Protein AF-L9ZEN8-F1 (afdb_monomer)

Secondary structure (DSSP, 8-state):
----PPPPPHHHHHHHHHHHHHHHHHHHHTTT--TT-TT-HHHHHHHHHHHHHHHHHHHHH-GGGHHHHHHHHHHHHHHHHHHTT-GGGGEEEETTEEEE---HHHHHHHHHHHHHHHHTS----TTHHHHHHHHHHIIIIIIS-SSPPPTT--S-HHHHHHHHHHHHHHHHHHHHHHHHHTS-HHHHHHHHGGGSSSSSSEEEEEEEEETTEEEEEETTTTTTSPPEEE-TTTBSS-PPTT-EEEE-EE--B-TTSPBPSSBEE--GGG--BEEGGGS--

Organism: Natrinema altunense (strain JCM 12890 / CGMCC 1.3731 / AJ2) (NCBI:txid1227494)

Solvent-accessible surface area (backbone atoms only — not comparable to full-atom values): 15533 Å² total; per-residue (Å²): 133,83,80,76,73,76,81,78,52,70,66,56,53,33,51,56,43,50,53,54,38,50,57,55,45,45,72,53,33,69,87,67,53,50,91,88,47,98,76,34,58,52,55,52,34,52,52,25,50,52,47,32,51,53,28,50,60,48,22,55,71,36,62,75,34,52,63,55,26,52,54,25,52,22,45,35,44,48,36,53,24,53,72,72,71,50,50,72,37,38,31,26,76,58,95,90,39,84,42,73,60,50,51,51,52,51,33,46,45,53,51,45,37,54,48,24,52,59,68,68,40,86,74,78,56,54,51,46,65,38,56,59,43,45,62,56,48,43,50,48,63,65,76,53,38,93,63,83,77,61,97,83,63,58,49,48,70,66,57,53,51,42,52,40,32,34,47,53,21,48,38,39,51,52,54,52,51,48,55,60,75,67,48,54,69,68,61,43,53,61,35,51,55,71,56,48,80,90,57,85,58,40,43,25,29,27,68,47,73,60,94,70,38,32,34,29,43,25,55,66,42,24,62,57,41,60,38,35,50,41,39,78,90,41,39,77,65,87,84,52,68,61,40,42,31,32,33,28,63,41,87,48,63,49,99,82,74,46,69,51,84,40,26,39,66,44,54,67,95,76,33,36,36,40,51,43,77,79,52,92,125

Nearest PDB structures (foldseek):
  1l1o-assembly1_E  TM=6.027E-01  e=5.217E-01  Homo sapiens
  6bw5-assembly1_B  TM=1.765E-01  e=6.445E+00  Homo sapiens

Mean predicted aligned error: 5.82 Å

pLDDT: mean 90.5, std 9.51, range [39.28, 98.5]

Structure (mmCIF, N/CA/C/O backbone):
data_AF-L9ZEN8-F1
#
_entry.id   AF-L9ZEN8-F1
#
loop_
_atom_site.group_PDB
_atom_site.id
_atom_site.type_symbol
_atom_site.label_atom_id
_atom_site.label_alt_id
_atom_site.label_comp_id
_atom_site.label_asym_id
_atom_site.label_entity_id
_atom_site.label_seq_id
_atom_site.pdbx_PDB_ins_code
_atom_site.Cartn_x
_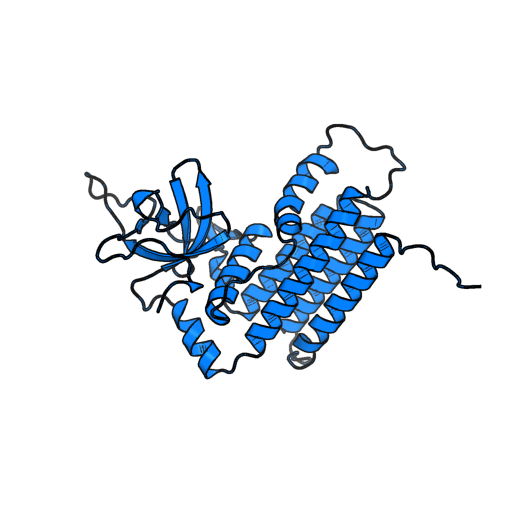atom_site.Cartn_y
_atom_site.Cartn_z
_atom_site.occupancy
_atom_site.B_iso_or_equiv
_atom_site.auth_seq_id
_atom_site.auth_comp_id
_atom_site.auth_asym_id
_atom_site.auth_atom_id
_atom_site.pdbx_PDB_model_num
ATOM 1 N N . MET A 1 1 ? -39.461 -16.817 25.059 1.00 39.28 1 MET A N 1
ATOM 2 C CA . MET A 1 1 ? -39.273 -15.381 24.782 1.00 39.28 1 MET A CA 1
ATOM 3 C C . MET A 1 1 ? -37.850 -15.228 24.292 1.00 39.28 1 MET A C 1
ATOM 5 O O . MET A 1 1 ? -36.941 -15.386 25.091 1.00 39.28 1 MET A O 1
ATOM 9 N N . SER A 1 2 ? -37.666 -15.080 22.980 1.00 44.59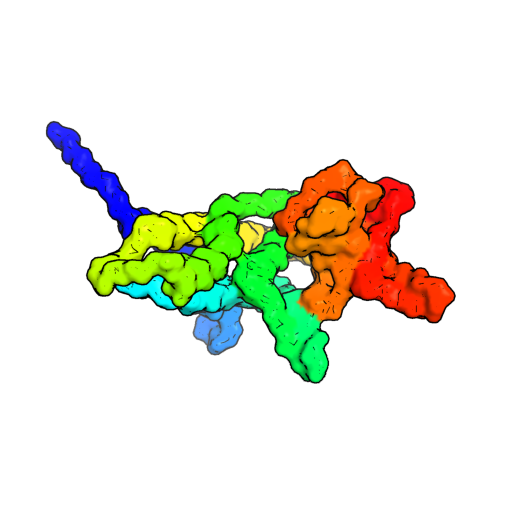 2 SER A N 1
ATOM 10 C CA . SER A 1 2 ? -36.347 -14.798 22.411 1.00 44.59 2 SER A CA 1
ATOM 11 C C . SER A 1 2 ? -36.057 -13.334 22.709 1.00 44.59 2 SER A C 1
ATOM 13 O O . SER A 1 2 ? -36.800 -12.473 22.240 1.00 44.59 2 SER A O 1
ATOM 15 N N . GLN A 1 3 ? -35.067 -13.052 23.552 1.00 43.62 3 GLN A N 1
ATOM 16 C CA . GLN A 1 3 ? -34.524 -11.704 23.653 1.00 43.62 3 GLN A CA 1
ATOM 17 C C . GLN A 1 3 ? -33.845 -11.423 22.314 1.00 43.62 3 GLN A C 1
ATOM 19 O O . GLN A 1 3 ? -32.820 -12.017 22.001 1.00 43.62 3 GLN A O 1
ATOM 24 N N . SER A 1 4 ? -34.480 -10.601 21.480 1.00 48.56 4 SER A N 1
ATOM 25 C CA . SER A 1 4 ? -33.774 -9.934 20.393 1.00 48.56 4 SER A CA 1
ATOM 26 C C . SER A 1 4 ? -32.841 -8.945 21.075 1.00 48.56 4 SER A C 1
ATOM 28 O O . SER A 1 4 ? -33.327 -7.982 21.670 1.00 48.56 4 SER A O 1
ATOM 30 N N . SER A 1 5 ? -31.534 -9.203 21.058 1.00 59.72 5 SER A N 1
ATOM 31 C CA . SER A 1 5 ? -30.561 -8.145 21.312 1.00 59.72 5 SER A CA 1
ATOM 32 C C . SER A 1 5 ? -30.842 -7.007 20.327 1.00 59.72 5 SER A C 1
ATOM 34 O O . SER A 1 5 ? -31.285 -7.245 19.196 1.00 59.72 5 SER A O 1
ATOM 36 N N . ALA A 1 6 ? -30.689 -5.764 20.783 1.00 64.12 6 ALA A N 1
ATOM 37 C CA . ALA A 1 6 ? -30.671 -4.636 19.863 1.00 64.12 6 ALA A CA 1
ATOM 38 C C . ALA A 1 6 ? -29.521 -4.851 18.858 1.00 64.12 6 ALA A C 1
ATOM 40 O O . ALA A 1 6 ? -28.525 -5.478 19.229 1.00 64.12 6 ALA A O 1
ATOM 41 N N . PRO A 1 7 ? -29.659 -4.404 17.598 1.00 66.56 7 PRO A N 1
ATOM 42 C CA . PRO A 1 7 ? -28.532 -4.417 16.673 1.00 66.56 7 PRO A CA 1
ATOM 43 C C . PRO A 1 7 ? -27.361 -3.627 17.283 1.00 66.56 7 PRO A C 1
ATOM 45 O O . PRO A 1 7 ? -27.627 -2.616 17.944 1.00 66.56 7 PRO A O 1
ATOM 48 N N . PRO A 1 8 ? -26.111 -4.085 17.091 1.00 75.31 8 PRO A N 1
ATOM 49 C CA . PRO A 1 8 ? -24.941 -3.393 17.614 1.00 75.31 8 PRO A CA 1
ATOM 50 C C . PRO A 1 8 ? -24.869 -1.974 17.043 1.00 75.31 8 PRO A C 1
ATOM 52 O O . PRO A 1 8 ? -25.285 -1.713 15.909 1.00 75.31 8 PRO A O 1
ATOM 55 N N . THR A 1 9 ? -24.386 -1.045 17.856 1.00 84.75 9 THR A N 1
ATOM 56 C CA . THR A 1 9 ? -24.076 0.322 17.431 1.00 84.75 9 THR A CA 1
ATOM 57 C C . THR A 1 9 ? -22.879 0.323 16.479 1.00 84.75 9 THR A C 1
ATOM 59 O O . THR A 1 9 ? -22.075 -0.605 16.477 1.00 84.75 9 THR A O 1
ATOM 62 N N . ASN A 1 10 ? -22.730 1.377 15.670 1.00 85.31 10 ASN A N 1
ATOM 63 C CA . ASN A 1 10 ? -21.574 1.490 14.774 1.00 85.31 10 ASN A CA 1
ATOM 64 C C . ASN A 1 10 ? -20.246 1.465 15.548 1.00 85.31 10 ASN A C 1
ATOM 66 O O . ASN A 1 10 ? -19.292 0.873 15.068 1.00 85.31 10 ASN A O 1
ATOM 70 N N . GLU A 1 11 ? -20.195 2.074 16.736 1.00 90.19 11 GLU A N 1
ATOM 71 C CA . GLU A 1 11 ? -19.011 2.046 17.604 1.00 90.19 11 GLU A CA 1
ATOM 72 C C . GLU A 1 11 ? -18.695 0.618 18.066 1.00 90.19 11 GLU A C 1
ATOM 74 O O . GLU A 1 11 ? -17.565 0.176 17.903 1.00 90.19 11 GLU A O 1
ATOM 79 N N . GLU A 1 12 ? -19.692 -0.144 18.534 1.00 92.56 12 GLU A N 1
ATOM 80 C CA . GLU A 1 12 ? -19.508 -1.559 18.901 1.00 92.56 12 GLU A CA 1
ATOM 81 C C . GLU A 1 12 ? -19.018 -2.399 17.712 1.00 92.56 12 GLU A C 1
ATOM 83 O O . GLU A 1 12 ? -18.111 -3.209 17.868 1.00 92.56 12 GLU A O 1
ATOM 88 N N . MET A 1 13 ? -19.554 -2.171 16.508 1.00 94.44 13 MET A N 1
ATOM 89 C CA . MET A 1 13 ? -19.090 -2.864 15.299 1.00 94.44 13 MET A CA 1
ATOM 90 C C . MET A 1 13 ? -17.643 -2.510 14.929 1.00 94.44 13 MET A C 1
ATOM 92 O O . MET A 1 13 ? -16.923 -3.358 14.404 1.00 94.44 13 MET A O 1
ATOM 96 N N . ILE A 1 14 ? -17.219 -1.262 15.157 1.00 96.25 14 ILE A N 1
ATOM 97 C CA . ILE A 1 14 ? -15.834 -0.836 14.920 1.00 96.25 14 ILE A CA 1
ATOM 98 C C . ILE A 1 14 ? -14.908 -1.494 15.943 1.00 96.25 14 ILE A C 1
ATOM 100 O O . ILE A 1 14 ? -13.881 -2.028 15.543 1.00 96.25 14 ILE A O 1
ATOM 104 N N . GLU A 1 15 ? -15.276 -1.506 17.225 1.00 97.00 15 GLU A N 1
ATOM 105 C CA . GLU A 1 15 ? -14.487 -2.151 18.284 1.00 97.00 15 GLU A CA 1
ATOM 106 C C . GLU A 1 15 ? -14.331 -3.661 18.039 1.00 97.00 15 GLU A C 1
ATOM 108 O O . GLU A 1 15 ? -13.215 -4.169 18.081 1.00 97.00 15 GLU A O 1
ATOM 113 N N . GLU A 1 16 ? -15.402 -4.371 17.662 1.00 97.25 16 GLU A N 1
ATOM 114 C CA . GLU A 1 16 ? -15.317 -5.794 17.286 1.00 97.25 16 GLU A CA 1
ATOM 115 C C . GLU A 1 16 ? -14.354 -6.025 16.106 1.00 97.25 16 GLU A C 1
ATOM 117 O O . GLU A 1 16 ? -13.608 -7.008 16.069 1.00 97.25 16 GLU A O 1
ATOM 122 N N . GLN A 1 17 ? -14.353 -5.119 15.124 1.00 97.94 17 GLN A N 1
ATOM 123 C CA . GLN A 1 17 ? -13.452 -5.209 13.978 1.00 97.94 17 GLN A CA 1
ATOM 124 C C . GLN A 1 17 ? -11.998 -4.873 14.356 1.00 97.94 17 GLN A C 1
ATOM 126 O O . GLN A 1 17 ? -11.081 -5.491 13.814 1.00 97.94 17 GLN A O 1
ATOM 131 N N . ILE A 1 18 ? -11.781 -3.930 15.277 1.00 98.38 18 ILE A N 1
ATOM 132 C CA . ILE A 1 18 ? -10.466 -3.609 15.848 1.00 98.38 18 ILE A CA 1
ATOM 133 C C . ILE A 1 18 ? -9.894 -4.839 16.552 1.00 98.38 18 ILE A C 1
ATOM 135 O O . ILE A 1 18 ? -8.788 -5.260 16.218 1.00 98.38 18 ILE A O 1
ATOM 139 N N . GLU A 1 19 ? -10.655 -5.447 17.468 1.00 98.25 19 GLU A N 1
ATOM 140 C CA . GLU A 1 19 ? -10.236 -6.641 18.215 1.00 98.25 19 GLU A CA 1
ATOM 141 C C . GLU A 1 19 ? -9.820 -7.766 17.262 1.00 98.25 19 GLU A C 1
ATOM 143 O O . GLU A 1 19 ? -8.728 -8.318 17.375 1.00 98.25 19 GLU A O 1
ATOM 148 N N . LYS A 1 20 ? -10.633 -8.024 16.232 1.00 98.06 20 LYS A N 1
ATOM 149 C CA . LYS A 1 20 ? -10.321 -9.014 15.196 1.00 98.06 20 LYS A CA 1
ATOM 150 C C . LYS A 1 20 ? -9.016 -8.712 14.451 1.00 98.06 20 LYS A C 1
ATOM 152 O O . LYS A 1 20 ? -8.289 -9.639 14.098 1.00 98.06 20 LYS A O 1
ATOM 157 N N . CYS A 1 21 ? -8.730 -7.445 14.156 1.00 98.44 21 CYS A N 1
ATOM 158 C CA . CYS A 1 21 ? -7.470 -7.058 13.526 1.00 98.44 21 CYS A CA 1
ATOM 159 C C . CYS A 1 21 ? -6.279 -7.285 14.462 1.00 98.44 21 CYS A C 1
ATOM 161 O O . CYS A 1 21 ? -5.265 -7.800 13.999 1.00 98.44 21 CYS A O 1
ATOM 163 N N . PHE A 1 22 ? -6.401 -6.962 15.752 1.00 98.50 22 PHE A N 1
ATOM 164 C CA . PHE A 1 22 ? -5.339 -7.208 16.731 1.00 98.50 22 PHE A CA 1
ATOM 165 C C . PHE A 1 22 ? -5.084 -8.693 16.974 1.00 98.50 22 PHE A C 1
ATOM 167 O O . PHE A 1 22 ? -3.924 -9.080 17.058 1.00 98.50 22 PHE A O 1
ATOM 174 N N . ASP A 1 23 ? -6.120 -9.533 16.993 1.00 98.25 23 ASP A N 1
ATOM 175 C CA . ASP A 1 23 ? -5.948 -10.989 17.075 1.00 98.25 23 ASP A CA 1
ATOM 176 C C . ASP A 1 23 ? -5.092 -11.511 15.903 1.00 98.25 23 ASP A C 1
ATOM 178 O O . ASP A 1 23 ? -4.137 -12.259 16.096 1.00 98.25 23 ASP A O 1
ATOM 182 N N . LEU A 1 24 ? -5.389 -11.064 14.675 1.00 98.00 24 LEU A N 1
ATOM 183 C CA . LEU A 1 24 ? -4.611 -11.436 13.484 1.00 98.00 24 LEU A CA 1
ATOM 184 C C . LEU A 1 24 ? -3.192 -10.864 13.505 1.00 98.00 24 LEU A C 1
ATOM 186 O O . LEU A 1 24 ? -2.263 -11.495 13.004 1.00 98.00 24 LEU A O 1
ATOM 190 N N . LEU A 1 25 ? -3.035 -9.648 14.025 1.00 97.44 25 LEU A N 1
ATOM 191 C CA . LEU A 1 25 ? -1.746 -8.982 14.126 1.00 97.44 25 LEU A CA 1
ATOM 192 C C . LEU A 1 25 ? -0.840 -9.700 15.135 1.00 97.44 25 LEU A C 1
ATOM 194 O O . LEU A 1 25 ? 0.330 -9.935 14.839 1.00 97.44 25 LEU A O 1
ATOM 198 N N . ALA A 1 26 ? -1.390 -10.106 16.281 1.00 96.81 26 ALA A N 1
ATOM 199 C CA . ALA A 1 26 ? -0.681 -10.854 17.313 1.00 96.81 26 ALA A CA 1
ATOM 200 C C . ALA A 1 26 ? -0.160 -12.199 16.780 1.00 96.81 26 ALA A C 1
ATOM 202 O O . ALA A 1 26 ? 1.014 -12.514 16.971 1.00 96.81 26 ALA A O 1
ATOM 203 N N . ASP A 1 27 ? -0.978 -12.931 16.013 1.00 96.88 27 ASP A N 1
ATOM 204 C CA . ASP A 1 27 ? -0.572 -14.184 15.353 1.00 96.88 27 ASP A CA 1
ATOM 205 C C . ASP A 1 27 ? 0.660 -14.005 14.436 1.00 96.88 27 ASP A C 1
ATOM 207 O O . ASP A 1 27 ? 1.454 -14.934 14.250 1.00 96.88 27 ASP A O 1
ATOM 211 N N . ILE A 1 28 ? 0.840 -12.810 13.861 1.00 96.00 28 ILE A N 1
ATOM 212 C CA . ILE A 1 28 ? 1.976 -12.474 12.995 1.00 96.00 28 ILE A CA 1
ATOM 213 C C . ILE A 1 28 ? 3.186 -12.009 13.812 1.00 96.00 28 ILE A C 1
ATOM 215 O O . ILE A 1 28 ? 4.303 -12.474 13.559 1.00 96.00 28 ILE A O 1
ATOM 219 N N . ILE A 1 29 ? 2.974 -11.090 14.757 1.00 95.12 29 ILE A N 1
ATOM 220 C CA . ILE A 1 29 ? 4.032 -10.345 15.452 1.00 95.12 29 ILE A CA 1
ATOM 221 C C . ILE A 1 29 ? 4.629 -11.132 16.616 1.00 95.12 29 ILE A C 1
ATOM 223 O O . ILE A 1 29 ? 5.854 -11.188 16.737 1.00 95.12 29 ILE A O 1
ATOM 227 N N . GLU A 1 30 ? 3.811 -11.772 17.458 1.00 93.75 30 GLU A N 1
ATOM 228 C CA . GLU A 1 30 ? 4.295 -12.448 18.672 1.00 93.75 30 GLU A CA 1
ATOM 229 C C . GLU A 1 30 ? 5.399 -13.489 18.404 1.00 93.75 30 GLU A C 1
ATOM 231 O O . GLU A 1 30 ? 6.357 -13.545 19.178 1.00 93.75 30 GLU A O 1
ATOM 236 N N . PRO A 1 31 ? 5.348 -14.296 17.323 1.00 94.06 31 PRO A N 1
ATOM 237 C CA . PRO A 1 31 ? 6.410 -15.256 17.028 1.00 94.06 31 PRO A CA 1
ATOM 238 C C . PRO A 1 31 ? 7.710 -14.627 16.504 1.00 94.06 31 PRO A C 1
ATOM 240 O O . PRO A 1 31 ? 8.713 -15.335 16.408 1.00 94.06 31 PRO A O 1
ATOM 243 N N . ARG A 1 32 ? 7.681 -13.351 16.097 1.00 93.06 32 ARG A N 1
ATOM 244 C CA . ARG A 1 32 ? 8.746 -12.689 15.323 1.00 93.06 32 ARG A CA 1
ATOM 245 C C . ARG A 1 32 ? 9.425 -11.532 16.060 1.00 93.06 32 ARG A C 1
ATOM 247 O O . ARG A 1 32 ? 10.515 -11.143 15.657 1.00 93.06 32 ARG A O 1
ATOM 254 N N . ILE A 1 33 ? 8.812 -11.015 17.124 1.00 90.81 33 ILE A N 1
ATOM 255 C CA . ILE A 1 33 ? 9.340 -9.889 17.899 1.00 90.81 33 ILE A CA 1
ATOM 256 C C . ILE A 1 33 ? 10.650 -10.247 18.621 1.00 90.81 33 ILE A C 1
ATOM 258 O O . ILE A 1 33 ? 10.727 -11.236 19.359 1.00 90.81 33 ILE A O 1
ATOM 262 N N . ASP A 1 34 ? 11.675 -9.412 18.460 1.00 89.12 34 ASP A N 1
ATOM 263 C CA . ASP A 1 34 ? 12.876 -9.450 19.291 1.00 89.12 34 ASP A CA 1
ATOM 264 C C . ASP A 1 34 ? 12.737 -8.484 20.476 1.00 89.12 34 ASP A C 1
ATOM 266 O O . ASP A 1 34 ? 13.028 -7.293 20.384 1.00 89.12 34 ASP A O 1
ATOM 270 N N . VAL A 1 35 ? 12.317 -9.016 21.628 1.00 83.31 35 VAL A N 1
ATOM 271 C CA . VAL A 1 35 ? 12.096 -8.236 22.862 1.00 83.31 35 VAL A CA 1
ATOM 272 C C . VAL A 1 35 ? 13.363 -7.601 23.449 1.00 83.31 35 VAL A C 1
ATOM 274 O O . VAL A 1 35 ? 13.265 -6.806 24.384 1.00 83.31 35 VAL A O 1
ATOM 277 N N . GLU A 1 36 ? 14.552 -7.977 22.971 1.00 84.56 36 GLU A N 1
ATOM 278 C CA . GLU A 1 36 ? 15.819 -7.380 23.408 1.00 84.56 36 GLU A CA 1
ATOM 279 C C . GLU A 1 36 ? 16.257 -6.209 22.511 1.00 84.56 36 GLU A C 1
ATOM 281 O O . GLU A 1 36 ? 17.195 -5.486 22.865 1.00 84.56 36 GLU A O 1
ATOM 286 N N . SER A 1 37 ? 15.584 -6.001 21.375 1.00 85.31 37 SER A N 1
ATOM 287 C CA . SER A 1 37 ? 15.892 -4.949 20.411 1.00 85.31 37 SER A CA 1
ATOM 288 C C . SER A 1 37 ? 14.979 -3.737 20.589 1.00 85.31 37 SER A C 1
ATOM 290 O O . SER A 1 37 ? 13.790 -3.782 20.295 1.00 85.31 37 SER A O 1
ATOM 292 N N . ASP A 1 38 ? 15.564 -2.596 20.964 1.00 78.06 38 ASP A N 1
ATOM 293 C CA . ASP A 1 38 ? 14.858 -1.303 21.012 1.00 78.06 38 ASP A CA 1
ATOM 294 C C . ASP A 1 38 ? 14.429 -0.793 19.614 1.00 78.06 38 ASP A C 1
ATOM 296 O O . ASP A 1 38 ? 13.737 0.220 19.506 1.00 78.06 38 ASP A O 1
ATOM 300 N N . ASP A 1 39 ? 14.880 -1.447 18.536 1.00 86.75 39 ASP A N 1
ATOM 301 C CA . ASP A 1 39 ? 14.647 -1.037 17.146 1.00 86.75 39 ASP A CA 1
ATOM 302 C C . ASP A 1 39 ? 13.864 -2.086 16.336 1.00 86.75 39 ASP A C 1
ATOM 304 O O . ASP A 1 39 ? 13.809 -1.986 15.107 1.00 86.75 39 ASP A O 1
ATOM 308 N N . ASP A 1 40 ? 13.260 -3.075 17.011 1.00 92.44 40 ASP A N 1
ATOM 309 C CA . ASP A 1 40 ? 12.493 -4.156 16.385 1.00 92.44 40 ASP A CA 1
ATOM 310 C C . ASP A 1 40 ? 11.370 -3.618 15.484 1.00 92.44 40 ASP A C 1
ATOM 312 O O . ASP A 1 40 ? 10.560 -2.765 15.864 1.00 92.44 40 ASP A O 1
ATOM 316 N N . VAL A 1 41 ? 11.342 -4.101 14.242 1.00 93.44 41 VAL A N 1
ATOM 317 C CA . VAL A 1 41 ? 10.407 -3.605 13.230 1.00 93.44 41 VAL A CA 1
ATOM 318 C C . VAL A 1 41 ? 8.976 -4.073 13.491 1.00 93.44 41 VAL A C 1
ATOM 320 O O . VAL A 1 41 ? 8.043 -3.306 13.253 1.00 93.44 41 VAL A O 1
ATOM 323 N N . TYR A 1 42 ? 8.786 -5.276 14.038 1.00 95.19 42 TYR A N 1
ATOM 324 C CA . TYR A 1 42 ? 7.460 -5.795 14.355 1.00 95.19 42 TYR A CA 1
ATOM 325 C C . TYR A 1 42 ? 6.862 -5.052 15.551 1.00 95.19 42 TYR A C 1
ATOM 327 O O . TYR A 1 42 ? 5.698 -4.664 15.490 1.00 95.19 42 TYR A O 1
ATOM 335 N N . GLN A 1 43 ? 7.660 -4.731 16.575 1.00 93.75 43 GLN A N 1
ATOM 336 C CA . GLN A 1 43 ? 7.217 -3.881 17.682 1.00 93.75 43 GLN A CA 1
ATOM 337 C C . GLN A 1 43 ? 6.745 -2.503 17.193 1.00 93.75 43 GLN A C 1
ATOM 339 O O . GLN A 1 43 ? 5.688 -2.028 17.601 1.00 93.75 43 GLN A O 1
ATOM 344 N N . LYS A 1 44 ? 7.483 -1.859 16.280 1.00 94.94 44 LYS A N 1
ATOM 345 C CA . LYS A 1 44 ? 7.062 -0.565 15.712 1.00 94.94 44 LYS A CA 1
ATOM 346 C C . LYS A 1 44 ? 5.746 -0.666 14.948 1.00 94.94 44 LYS A C 1
ATOM 348 O O . LYS A 1 44 ? 4.919 0.237 15.046 1.00 94.94 44 LYS A O 1
ATOM 353 N N . ILE A 1 45 ? 5.555 -1.736 14.176 1.00 96.38 45 ILE A N 1
ATOM 354 C CA . ILE A 1 45 ? 4.308 -1.959 13.437 1.00 96.38 45 ILE A CA 1
ATOM 355 C C . ILE A 1 45 ? 3.140 -2.143 14.416 1.00 96.38 45 ILE A C 1
ATOM 357 O O . ILE A 1 45 ? 2.104 -1.506 14.221 1.00 96.38 45 ILE A O 1
ATOM 361 N N . ASP A 1 46 ? 3.316 -2.931 15.482 1.00 96.38 46 ASP A N 1
ATOM 362 C CA . ASP A 1 46 ? 2.321 -3.091 16.555 1.00 96.38 46 ASP A CA 1
ATOM 363 C C . ASP A 1 46 ? 1.949 -1.741 17.193 1.00 96.38 46 ASP A C 1
ATOM 365 O O . ASP A 1 46 ? 0.774 -1.372 17.265 1.00 96.38 46 ASP A O 1
ATOM 369 N N . GLU A 1 47 ? 2.953 -0.928 17.539 1.00 96.38 47 GLU A N 1
ATOM 370 C CA . GLU A 1 47 ? 2.750 0.423 18.071 1.00 96.38 47 GLU A CA 1
ATOM 371 C C . GLU A 1 47 ? 1.961 1.319 17.101 1.00 96.38 47 GLU A C 1
ATOM 373 O O . GLU A 1 47 ? 1.067 2.059 17.524 1.00 96.38 47 GLU A O 1
ATOM 378 N N . TYR A 1 48 ? 2.241 1.245 15.795 1.00 97.94 48 TYR A N 1
ATOM 379 C CA . TYR A 1 48 ? 1.508 2.011 14.784 1.00 97.94 48 TYR A CA 1
ATOM 380 C C . TYR A 1 48 ? 0.039 1.589 14.695 1.00 97.94 48 TYR A C 1
ATOM 382 O O . TYR A 1 48 ? -0.826 2.464 14.618 1.00 97.94 48 TYR A O 1
ATOM 390 N N . PHE A 1 49 ? -0.268 0.290 14.765 1.00 98.06 49 PHE A N 1
ATOM 391 C CA . PHE A 1 49 ? -1.653 -0.185 14.852 1.00 98.06 49 PHE A CA 1
ATOM 392 C C . PHE A 1 49 ? -2.343 0.292 16.137 1.00 98.06 49 PHE A C 1
ATOM 394 O O . PHE A 1 49 ? -3.478 0.772 16.068 1.00 98.06 49 PHE A O 1
ATOM 401 N N . GLY A 1 50 ? -1.646 0.282 17.278 1.00 98.06 50 GLY A N 1
ATOM 402 C CA . GLY A 1 50 ? -2.130 0.869 18.534 1.00 98.06 50 GLY A CA 1
ATOM 403 C C . GLY A 1 50 ? -2.453 2.365 18.422 1.00 98.06 50 GLY A C 1
ATOM 404 O O . GLY A 1 50 ? -3.440 2.853 18.976 1.00 98.06 50 GLY A O 1
ATOM 405 N N . TRP A 1 51 ? -1.675 3.127 17.650 1.00 98.38 51 TRP A N 1
ATOM 406 C CA . TRP A 1 51 ? -1.977 4.541 17.398 1.00 98.38 51 TRP A CA 1
ATOM 407 C C . TRP A 1 51 ? -3.194 4.735 16.487 1.00 98.38 51 TRP A C 1
ATOM 409 O O . TRP A 1 51 ? -3.986 5.655 16.716 1.00 98.38 51 TRP A O 1
ATOM 419 N N . VAL A 1 52 ? -3.377 3.875 15.479 1.00 98.06 52 VAL A N 1
ATOM 420 C CA . VAL A 1 52 ? -4.582 3.874 14.630 1.00 98.06 52 VAL A CA 1
ATOM 421 C C . VAL A 1 52 ? -5.825 3.552 15.465 1.00 98.06 52 VAL A C 1
ATOM 423 O O . VAL A 1 52 ? -6.842 4.232 15.321 1.00 98.06 52 VAL A O 1
ATOM 426 N N . GLU A 1 53 ? -5.745 2.576 16.372 1.00 98.25 53 GLU A N 1
ATOM 427 C CA . GLU A 1 53 ? -6.805 2.231 17.332 1.00 98.25 53 GLU A CA 1
ATOM 428 C C . GLU A 1 53 ? -7.183 3.430 18.197 1.00 98.25 53 GLU A C 1
ATOM 430 O O . GLU A 1 53 ? -8.337 3.870 18.188 1.00 98.25 53 GLU A O 1
ATOM 435 N N . GLN A 1 54 ? -6.202 4.009 18.892 1.00 97.12 54 GLN A N 1
ATOM 436 C CA . GLN A 1 54 ? -6.441 5.143 19.776 1.00 97.12 54 GLN A CA 1
ATOM 437 C C . GLN A 1 54 ? -7.053 6.323 19.010 1.00 97.12 54 GLN A C 1
ATOM 439 O O . GLN A 1 54 ? -8.073 6.870 19.424 1.00 97.12 54 GLN A O 1
ATOM 444 N N . SER A 1 55 ? -6.499 6.666 17.844 1.00 95.88 55 SER A N 1
ATOM 445 C CA . SER A 1 55 ? -7.017 7.765 17.026 1.00 95.88 55 SER A CA 1
ATOM 446 C C . SER A 1 55 ? -8.398 7.479 16.427 1.00 95.88 55 SER A C 1
ATOM 448 O O . SER A 1 55 ? -9.143 8.424 16.149 1.00 95.88 55 SER A O 1
ATOM 450 N N . THR A 1 56 ? -8.757 6.208 16.218 1.00 95.69 56 THR A N 1
ATOM 451 C CA . THR A 1 56 ? -10.115 5.807 15.820 1.00 95.69 56 THR A CA 1
ATOM 452 C C . THR A 1 56 ? -11.092 6.093 16.956 1.00 95.69 56 THR A C 1
ATOM 454 O O . THR A 1 56 ? -12.094 6.772 16.733 1.00 95.69 56 THR A O 1
ATOM 457 N N . ARG A 1 57 ? -10.769 5.666 18.184 1.00 94.75 57 ARG A N 1
ATOM 458 C CA . ARG A 1 57 ? -11.598 5.917 19.374 1.00 94.75 57 ARG A CA 1
ATOM 459 C C . ARG A 1 57 ? -11.750 7.405 19.670 1.00 94.75 57 ARG A C 1
ATOM 461 O O . ARG A 1 57 ? -12.853 7.880 19.933 1.00 94.75 57 ARG A O 1
ATOM 468 N N . ASP A 1 58 ? -10.665 8.162 19.544 1.00 92.50 58 ASP A N 1
ATOM 469 C CA . ASP A 1 58 ? -10.689 9.616 19.714 1.00 92.50 58 ASP A CA 1
ATOM 470 C C . ASP A 1 58 ? -11.568 10.298 18.647 1.00 92.50 58 ASP A C 1
ATOM 472 O O . ASP A 1 58 ? -12.193 11.330 18.910 1.00 92.50 58 ASP A O 1
ATOM 476 N N . SER A 1 59 ? -11.691 9.696 17.457 1.00 90.94 59 SER A N 1
ATOM 477 C CA . SER A 1 59 ? -12.563 10.191 16.383 1.00 90.94 59 SER A CA 1
ATOM 478 C C . SER A 1 59 ? -14.058 9.990 16.654 1.00 90.94 59 SER A C 1
ATOM 480 O O . SER A 1 59 ? -14.869 10.675 16.030 1.00 90.94 59 SER A O 1
ATOM 482 N N . PHE A 1 60 ? -14.449 9.118 17.594 1.00 89.38 60 PHE A N 1
ATOM 483 C CA . PHE A 1 60 ? -15.851 8.987 18.023 1.00 89.38 60 PHE A CA 1
ATOM 484 C C . PHE A 1 60 ? -16.336 10.247 18.751 1.00 89.38 60 PHE A C 1
ATOM 486 O O . PHE A 1 60 ? -17.500 10.640 18.646 1.00 89.38 60 PHE A O 1
ATOM 493 N N . GLN A 1 61 ? -15.426 10.903 19.475 1.00 85.56 61 GLN A N 1
ATOM 494 C CA . GLN A 1 61 ? -15.720 12.103 20.254 1.00 85.56 61 GLN A CA 1
ATOM 495 C C . GLN A 1 61 ? -15.387 13.383 19.489 1.00 85.56 61 GLN A C 1
ATOM 497 O O . GLN A 1 61 ? -16.125 14.362 19.594 1.00 85.56 61 GLN A O 1
ATOM 502 N N . ASP A 1 62 ? -14.298 13.378 18.718 1.00 85.94 62 ASP A N 1
ATOM 503 C CA . ASP A 1 62 ? -13.836 14.538 17.966 1.00 85.94 62 ASP A CA 1
ATOM 504 C C . ASP A 1 62 ? -13.368 14.152 16.557 1.00 85.94 62 ASP A C 1
ATOM 506 O O . ASP A 1 62 ? -12.285 13.603 16.345 1.00 85.94 62 ASP A O 1
ATOM 510 N N . ARG A 1 63 ? -14.178 14.533 15.565 1.00 85.06 63 ARG A N 1
ATOM 511 C CA . ARG A 1 63 ? -13.920 14.291 14.140 1.00 85.06 63 ARG A CA 1
ATOM 512 C C . ARG A 1 63 ? -12.599 14.884 13.635 1.00 85.06 63 ARG A C 1
ATOM 514 O O . ARG A 1 63 ? -12.080 14.408 12.626 1.00 85.06 63 ARG A O 1
ATOM 521 N N . PHE A 1 64 ? -12.031 15.901 14.288 1.00 86.50 64 PHE A N 1
ATOM 522 C CA . PHE A 1 64 ? -10.752 16.484 13.867 1.00 86.50 64 PHE A CA 1
ATOM 523 C C . PHE A 1 64 ? -9.566 15.524 14.066 1.00 86.50 64 PHE A C 1
ATOM 525 O O . PHE A 1 64 ? -8.550 15.670 13.383 1.00 86.50 64 PHE A O 1
ATOM 532 N N . ASN A 1 65 ? -9.718 14.479 14.890 1.00 89.00 65 ASN A N 1
ATOM 533 C CA . ASN A 1 65 ? -8.709 13.425 15.048 1.00 89.00 65 ASN A CA 1
ATOM 534 C C . ASN A 1 65 ? -8.489 12.582 13.782 1.00 89.00 65 ASN A C 1
ATOM 536 O O . ASN A 1 65 ? -7.471 11.905 13.666 1.00 89.00 65 ASN A O 1
ATOM 540 N N . THR A 1 66 ? -9.357 12.689 12.773 1.00 88.94 66 THR A N 1
ATOM 541 C CA . THR A 1 66 ? -9.146 12.064 11.454 1.00 88.94 66 THR A CA 1
ATOM 542 C C . THR A 1 66 ? -7.849 12.509 10.765 1.00 88.94 66 THR A C 1
ATOM 544 O O . THR A 1 66 ? -7.275 11.751 9.982 1.00 88.94 66 THR A O 1
ATOM 547 N N . ALA A 1 67 ? -7.335 13.707 11.070 1.00 89.31 67 ALA A N 1
ATOM 548 C CA . ALA A 1 67 ? -6.017 14.148 10.607 1.00 89.31 67 ALA A CA 1
ATOM 549 C C . ALA A 1 67 ? -4.888 13.282 11.180 1.00 89.31 67 ALA A C 1
ATOM 551 O O . ALA A 1 67 ? -3.963 12.894 10.465 1.00 89.31 67 ALA A O 1
ATOM 552 N N . GLN A 1 68 ? -4.982 12.966 12.468 1.00 93.56 68 GLN A N 1
ATOM 553 C CA . GLN A 1 68 ? -4.011 12.152 13.183 1.00 93.56 68 GLN A CA 1
ATOM 554 C C . GLN A 1 68 ? -4.120 10.681 12.765 1.00 93.56 68 GLN A C 1
ATOM 556 O O . GLN A 1 68 ? -3.101 10.065 12.456 1.00 93.56 68 GLN A O 1
ATOM 561 N N . LEU A 1 69 ? -5.349 10.180 12.602 1.00 94.75 69 LEU A N 1
ATOM 562 C CA . LEU A 1 69 ? -5.634 8.853 12.058 1.00 94.75 69 LEU A CA 1
ATOM 563 C C . LEU A 1 69 ? -4.967 8.648 10.695 1.00 94.75 69 LEU A C 1
ATOM 565 O O . LEU A 1 69 ? -4.294 7.645 10.486 1.00 94.75 69 LEU A O 1
ATOM 569 N N . TYR A 1 70 ? -5.103 9.615 9.782 1.00 93.94 70 TYR A N 1
ATOM 570 C CA . TYR A 1 70 ? -4.478 9.549 8.459 1.00 93.94 70 TYR A CA 1
ATOM 571 C C . TYR A 1 70 ? -2.948 9.415 8.539 1.00 93.94 70 TYR A C 1
ATOM 573 O O . TYR A 1 70 ? -2.350 8.621 7.813 1.00 93.94 70 TYR A O 1
ATOM 581 N N . ASN A 1 71 ? -2.305 10.151 9.451 1.00 94.44 71 ASN A N 1
ATOM 582 C CA . ASN A 1 71 ? -0.858 10.052 9.660 1.00 94.44 71 ASN A CA 1
ATOM 583 C C . ASN A 1 71 ? -0.444 8.695 10.247 1.00 94.44 71 ASN A C 1
ATOM 585 O O . ASN A 1 71 ? 0.589 8.156 9.858 1.00 94.44 71 ASN A O 1
ATOM 589 N N . TYR A 1 72 ? -1.241 8.126 11.152 1.00 97.19 72 TYR A N 1
ATOM 590 C CA . TYR A 1 72 ? -0.958 6.814 11.736 1.00 97.19 72 TYR A CA 1
ATOM 591 C C . TYR A 1 72 ? -1.189 5.666 10.754 1.00 97.19 72 TYR A C 1
ATOM 593 O O . TYR A 1 72 ? -0.357 4.766 10.682 1.00 97.19 72 TYR A O 1
ATOM 601 N N . LEU A 1 73 ? -2.223 5.745 9.908 1.00 97.00 73 LEU A N 1
ATOM 602 C CA . LEU A 1 73 ? -2.407 4.814 8.788 1.00 97.00 73 LEU A CA 1
ATOM 603 C C . LEU A 1 73 ? -1.188 4.817 7.864 1.00 97.00 73 LEU A C 1
ATOM 605 O O . LEU A 1 73 ? -0.705 3.764 7.460 1.00 97.00 73 LEU A O 1
ATOM 609 N N . ARG A 1 74 ? -0.644 6.001 7.569 1.00 96.00 74 ARG A N 1
ATOM 610 C CA . ARG A 1 74 ? 0.602 6.116 6.812 1.00 96.00 74 ARG A CA 1
ATOM 611 C C . ARG A 1 74 ? 1.766 5.411 7.510 1.00 96.00 74 ARG A C 1
ATOM 613 O O . ARG A 1 74 ? 2.535 4.732 6.839 1.00 96.00 74 ARG A O 1
ATOM 620 N N . TYR A 1 75 ? 1.923 5.572 8.824 1.00 96.88 75 TYR A N 1
ATOM 621 C CA . TYR A 1 75 ? 3.009 4.911 9.555 1.00 96.88 75 TYR A CA 1
ATOM 622 C C . TYR A 1 75 ? 2.904 3.391 9.509 1.00 96.88 75 TYR A C 1
ATOM 624 O O . TYR A 1 75 ? 3.932 2.752 9.316 1.00 96.88 75 TYR A O 1
ATOM 632 N N . VAL A 1 76 ? 1.695 2.822 9.564 1.00 97.88 76 VAL A N 1
ATOM 633 C CA . VAL A 1 76 ? 1.489 1.380 9.354 1.00 97.88 76 VAL A CA 1
ATOM 634 C C . VAL A 1 76 ? 2.092 0.934 8.019 1.00 97.88 76 VAL A C 1
ATOM 636 O O . VAL A 1 76 ? 2.955 0.061 8.005 1.00 97.88 76 VAL A O 1
ATOM 639 N N . PHE A 1 77 ? 1.723 1.569 6.901 1.00 97.88 77 PHE A N 1
ATOM 640 C CA . PHE A 1 77 ? 2.266 1.189 5.590 1.00 97.88 77 PHE A CA 1
ATOM 641 C C . PHE A 1 77 ? 3.776 1.428 5.468 1.00 97.88 77 PHE A C 1
ATOM 643 O O . PHE A 1 77 ? 4.464 0.648 4.814 1.00 97.88 77 PHE A O 1
ATOM 650 N N . LEU A 1 78 ? 4.314 2.467 6.112 1.00 96.62 78 LEU A N 1
ATOM 651 C CA . LEU A 1 78 ? 5.760 2.693 6.155 1.00 96.62 78 LEU A CA 1
ATOM 652 C C . LEU A 1 78 ? 6.498 1.626 6.964 1.00 96.62 78 LEU A C 1
ATOM 654 O O . LEU A 1 78 ? 7.571 1.212 6.542 1.00 96.62 78 LEU A O 1
ATOM 658 N N . GLY A 1 79 ? 5.927 1.166 8.078 1.00 96.69 79 GLY A N 1
ATOM 659 C CA . GLY A 1 79 ? 6.474 0.057 8.857 1.00 96.69 79 GLY A CA 1
ATOM 660 C C . GLY A 1 79 ? 6.509 -1.236 8.043 1.00 96.69 79 GLY A C 1
ATOM 661 O O . GLY A 1 79 ? 7.537 -1.903 8.003 1.00 96.69 79 GLY A O 1
ATOM 662 N N . LEU A 1 80 ? 5.434 -1.533 7.303 1.00 97.62 80 LEU A N 1
ATOM 663 C CA . LEU A 1 80 ? 5.404 -2.664 6.366 1.00 97.62 80 LEU A CA 1
ATOM 664 C C . LEU A 1 80 ? 6.461 -2.519 5.258 1.00 97.62 80 LEU A C 1
ATOM 666 O O . LEU A 1 80 ? 7.097 -3.498 4.880 1.00 97.62 80 LEU A O 1
ATOM 670 N N . ALA A 1 81 ? 6.675 -1.305 4.747 1.00 97.12 81 ALA A N 1
ATOM 671 C CA . ALA A 1 81 ? 7.699 -1.034 3.740 1.00 97.12 81 ALA A CA 1
ATOM 672 C C . ALA A 1 81 ? 9.134 -1.153 4.277 1.00 97.12 81 ALA A C 1
ATOM 674 O O . ALA A 1 81 ? 10.020 -1.591 3.542 1.00 97.12 81 ALA A O 1
ATOM 675 N N . ASP A 1 82 ? 9.373 -0.754 5.530 1.00 95.56 82 ASP A N 1
ATOM 676 C CA . ASP A 1 82 ? 10.650 -0.951 6.225 1.00 95.56 82 ASP A CA 1
ATOM 677 C C . ASP A 1 82 ? 10.953 -2.441 6.389 1.00 95.56 82 ASP A C 1
ATOM 679 O O . ASP A 1 82 ? 12.034 -2.893 6.021 1.00 95.56 82 ASP A O 1
ATOM 683 N N . GLU A 1 83 ? 9.985 -3.197 6.908 1.00 95.38 83 GLU A N 1
ATOM 684 C CA . GLU A 1 83 ? 10.129 -4.627 7.190 1.00 95.38 83 GLU A CA 1
ATOM 685 C C . GLU A 1 83 ? 10.399 -5.438 5.919 1.00 95.38 83 GLU A C 1
ATOM 687 O O . GLU A 1 83 ? 11.272 -6.300 5.901 1.00 95.38 83 GLU A O 1
ATOM 692 N N . GLN A 1 84 ? 9.722 -5.090 4.827 1.00 94.56 84 GLN A N 1
ATOM 693 C CA . GLN A 1 84 ? 9.868 -5.741 3.524 1.00 94.56 84 GLN A CA 1
ATOM 694 C C . GLN A 1 84 ? 10.987 -5.135 2.651 1.00 94.56 84 GLN A C 1
ATOM 696 O O . GLN A 1 84 ? 11.204 -5.568 1.516 1.00 94.56 84 GLN A O 1
ATOM 701 N N . GLY A 1 85 ? 11.703 -4.118 3.145 1.00 93.75 85 GLY A N 1
ATOM 702 C CA . GLY A 1 85 ? 12.883 -3.561 2.482 1.00 93.75 85 GLY A CA 1
ATOM 703 C C . GLY A 1 85 ? 12.606 -2.818 1.171 1.00 93.75 85 GLY A C 1
ATOM 704 O O . GLY A 1 85 ? 13.401 -2.925 0.237 1.00 93.75 85 GLY A O 1
ATOM 705 N N . TYR A 1 86 ? 11.491 -2.086 1.076 1.00 94.75 86 TYR A N 1
ATOM 706 C CA . TYR A 1 86 ? 11.159 -1.255 -0.095 1.00 94.75 86 TYR A CA 1
ATOM 707 C C . TYR A 1 86 ? 10.845 0.208 0.235 1.00 94.75 86 TYR A C 1
ATOM 709 O O . TYR A 1 86 ? 10.328 0.948 -0.604 1.00 94.75 86 TYR A O 1
ATOM 717 N N . ARG A 1 87 ? 11.143 0.671 1.454 1.00 94.62 87 ARG A N 1
ATOM 718 C CA . ARG A 1 87 ? 10.844 2.053 1.867 1.00 94.62 87 ARG A CA 1
ATOM 719 C C . ARG A 1 87 ? 11.510 3.123 1.001 1.00 94.62 87 ARG A C 1
ATOM 721 O O . ARG A 1 87 ? 10.944 4.201 0.830 1.00 94.62 87 ARG A O 1
ATOM 728 N N . ASP A 1 88 ? 12.687 2.848 0.457 1.00 92.62 88 ASP A N 1
ATOM 729 C CA . ASP A 1 88 ? 13.399 3.738 -0.463 1.00 92.62 88 ASP A CA 1
ATOM 730 C C . ASP A 1 88 ? 12.580 4.045 -1.725 1.00 92.62 88 ASP A C 1
ATOM 732 O O . ASP A 1 88 ? 12.664 5.149 -2.262 1.00 92.62 88 ASP A O 1
ATOM 736 N N . LYS A 1 89 ? 11.709 3.120 -2.147 1.00 93.94 89 LYS A N 1
ATOM 737 C CA . LYS A 1 89 ? 10.844 3.306 -3.315 1.00 93.94 89 LYS A CA 1
ATOM 738 C C . LYS A 1 89 ? 9.830 4.426 -3.133 1.00 93.94 89 LYS A C 1
ATOM 740 O O . LYS A 1 89 ? 9.430 5.009 -4.128 1.00 93.94 89 LYS A O 1
ATOM 745 N N . LEU A 1 90 ? 9.485 4.785 -1.895 1.00 94.12 90 LEU A N 1
ATOM 746 C CA . LEU A 1 90 ? 8.551 5.866 -1.548 1.00 94.12 90 LEU A CA 1
ATOM 747 C C . LEU A 1 90 ? 9.220 7.250 -1.463 1.00 94.12 90 LEU A C 1
ATOM 749 O O . LEU A 1 90 ? 8.613 8.202 -0.969 1.00 94.12 90 LEU A O 1
ATOM 753 N N . GLN A 1 91 ? 10.480 7.380 -1.874 1.00 93.56 91 GLN A N 1
ATOM 754 C CA . GLN A 1 91 ? 11.259 8.605 -1.719 1.00 93.56 91 GLN A CA 1
ATOM 755 C C . GLN A 1 91 ? 11.660 9.183 -3.074 1.00 93.56 91 GLN A C 1
ATOM 757 O O . GLN A 1 91 ? 11.999 8.454 -4.001 1.00 93.56 91 GLN A O 1
ATOM 762 N N . ARG A 1 92 ? 11.679 10.515 -3.175 1.00 90.38 92 ARG A N 1
ATOM 763 C CA . ARG A 1 92 ? 12.234 11.241 -4.323 1.00 90.38 92 ARG A CA 1
ATOM 764 C C . ARG A 1 92 ? 13.087 12.420 -3.887 1.00 90.38 92 ARG A C 1
ATOM 766 O O . ARG A 1 92 ? 12.761 13.112 -2.926 1.00 90.38 92 ARG A O 1
ATOM 773 N N . GLU A 1 93 ? 14.154 12.703 -4.620 1.00 87.06 93 GLU A N 1
ATOM 774 C CA . GLU A 1 93 ? 14.980 13.884 -4.367 1.00 87.06 93 GLU A CA 1
ATOM 775 C C . GLU A 1 93 ? 14.435 15.097 -5.135 1.00 87.06 93 GLU A C 1
ATOM 777 O O . GLU A 1 93 ? 14.305 15.079 -6.359 1.00 87.06 93 GLU A O 1
ATOM 782 N N . VAL A 1 94 ? 14.125 16.184 -4.424 1.00 84.75 94 VAL A N 1
ATOM 783 C CA . VAL A 1 94 ? 13.669 17.444 -5.025 1.00 84.75 94 VAL A CA 1
ATOM 784 C C . VAL A 1 94 ? 14.492 18.593 -4.463 1.00 84.75 94 VAL A C 1
ATOM 786 O O . VAL A 1 94 ? 14.322 19.002 -3.319 1.00 84.75 94 VAL A O 1
ATOM 789 N N . GLY A 1 95 ? 15.377 19.148 -5.293 1.00 82.38 95 GLY A N 1
ATOM 790 C CA . GLY A 1 95 ? 16.197 20.301 -4.911 1.00 82.38 95 GLY A CA 1
ATOM 791 C C . GLY A 1 95 ? 17.247 20.002 -3.835 1.00 82.38 95 GLY A C 1
ATOM 792 O O . GLY A 1 95 ? 17.598 20.909 -3.086 1.00 82.38 95 GLY A O 1
ATOM 793 N N . GLY A 1 96 ? 17.745 18.762 -3.758 1.00 84.12 96 GLY A N 1
ATOM 794 C CA . GLY A 1 96 ? 18.715 18.325 -2.746 1.00 84.12 96 GLY A CA 1
ATOM 795 C C . GLY A 1 96 ? 18.091 17.846 -1.432 1.00 84.12 96 GLY A C 1
ATOM 796 O O . GLY A 1 96 ? 18.819 17.500 -0.506 1.00 84.12 96 GLY A O 1
ATOM 797 N N . GLU A 1 97 ? 16.759 17.835 -1.335 1.00 88.69 97 GLU A N 1
ATOM 798 C CA . GLU A 1 97 ? 16.018 17.325 -0.181 1.00 88.69 97 GLU A CA 1
ATOM 799 C C . GLU A 1 97 ? 15.244 16.061 -0.561 1.00 88.69 97 GLU A C 1
ATOM 801 O O . GLU A 1 97 ? 14.612 16.000 -1.619 1.00 88.69 97 GLU A O 1
ATOM 806 N N . ILE A 1 98 ? 15.266 15.063 0.324 1.00 88.06 98 ILE A N 1
ATOM 807 C CA . ILE A 1 98 ? 14.443 13.862 0.186 1.00 88.06 98 ILE A CA 1
ATOM 808 C C . ILE A 1 98 ? 13.004 14.230 0.548 1.00 88.06 98 ILE A C 1
ATOM 810 O O . ILE A 1 98 ? 12.719 14.668 1.664 1.00 88.06 98 ILE A O 1
ATOM 814 N N . ARG A 1 99 ? 12.094 14.044 -0.405 1.00 90.06 99 ARG A N 1
ATOM 815 C CA . ARG A 1 99 ? 10.650 14.097 -0.201 1.00 90.06 99 ARG A CA 1
ATOM 816 C C . ARG A 1 99 ? 10.104 12.682 -0.142 1.00 90.06 99 ARG A C 1
ATOM 818 O O . ARG A 1 99 ? 10.394 11.874 -1.018 1.00 90.06 99 ARG A O 1
ATOM 825 N N . ASN A 1 100 ? 9.282 12.420 0.865 1.00 90.12 100 ASN A N 1
ATOM 826 C CA . ASN A 1 100 ? 8.548 11.168 0.967 1.00 90.12 100 ASN A CA 1
ATOM 827 C C . ASN A 1 100 ? 7.216 11.320 0.224 1.00 90.12 100 ASN A C 1
ATOM 829 O O . ASN A 1 100 ? 6.415 12.191 0.564 1.00 90.12 100 ASN A O 1
ATOM 833 N N . GLU A 1 101 ? 6.971 10.465 -0.760 1.00 90.62 101 GLU A N 1
ATOM 834 C CA . GLU A 1 101 ? 5.678 10.303 -1.429 1.00 90.62 101 GLU A CA 1
ATOM 835 C C . GLU A 1 101 ? 4.864 9.234 -0.686 1.00 90.62 101 GLU A C 1
ATOM 837 O O . GLU A 1 101 ? 4.369 8.264 -1.248 1.00 90.62 101 GLU A O 1
ATOM 842 N N . ASP A 1 102 ? 4.751 9.404 0.631 1.00 89.94 102 ASP A N 1
ATOM 843 C CA . ASP A 1 102 ? 4.246 8.400 1.569 1.00 89.94 102 ASP A CA 1
ATOM 844 C C . ASP A 1 102 ? 2.771 8.596 1.942 1.00 89.94 102 ASP A C 1
ATOM 846 O O . ASP A 1 102 ? 2.321 8.141 2.990 1.00 89.94 102 ASP A O 1
ATOM 850 N N . ASN A 1 103 ? 1.982 9.291 1.120 1.00 93.00 103 ASN A N 1
ATOM 851 C CA . ASN A 1 103 ? 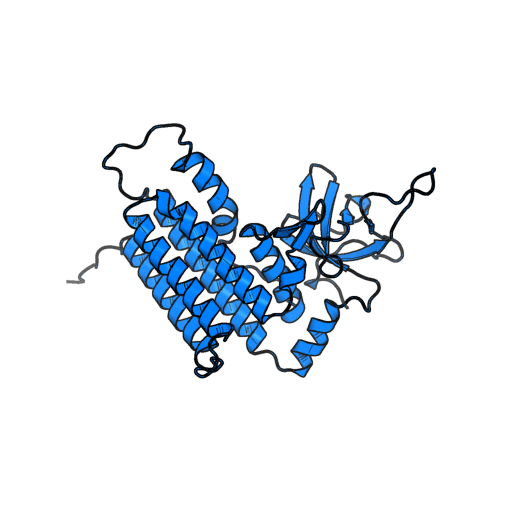0.549 9.415 1.390 1.00 93.00 103 ASN A CA 1
ATOM 852 C C . ASN A 1 103 ? -0.114 8.018 1.451 1.00 93.00 103 ASN A C 1
ATOM 854 O O . ASN A 1 103 ? 0.362 7.084 0.808 1.00 93.00 103 ASN A O 1
ATOM 858 N N . VAL A 1 104 ? -1.203 7.867 2.217 1.00 94.81 104 VAL A N 1
ATOM 859 C CA . VAL A 1 104 ? -1.811 6.549 2.508 1.00 94.81 104 VAL A CA 1
ATOM 860 C C . VAL A 1 104 ? -2.140 5.774 1.232 1.00 94.81 104 VAL A C 1
ATOM 862 O O . VAL A 1 104 ? -1.894 4.573 1.167 1.00 94.81 104 VAL A O 1
ATOM 865 N N . VAL A 1 105 ? -2.643 6.462 0.205 1.00 93.62 105 VAL A N 1
ATOM 866 C CA . VAL A 1 105 ? -3.001 5.849 -1.081 1.00 93.62 105 VAL A CA 1
ATOM 867 C C . VAL A 1 105 ? -1.770 5.303 -1.783 1.00 93.62 105 VAL A C 1
ATOM 869 O O . VAL A 1 105 ? -1.766 4.157 -2.224 1.00 93.62 105 VAL A O 1
ATOM 872 N N . ASN A 1 106 ? -0.712 6.105 -1.860 1.00 94.31 106 ASN A N 1
ATOM 873 C CA . ASN A 1 106 ? 0.512 5.700 -2.528 1.00 94.31 106 ASN A CA 1
ATOM 874 C C . ASN A 1 106 ? 1.234 4.585 -1.766 1.00 94.31 106 ASN A C 1
ATOM 876 O O . ASN A 1 106 ? 1.611 3.574 -2.353 1.00 94.31 106 ASN A O 1
ATOM 880 N N . ALA A 1 107 ? 1.342 4.710 -0.443 1.00 95.69 107 ALA A N 1
ATOM 881 C CA . ALA A 1 107 ? 1.920 3.678 0.412 1.00 95.69 107 ALA A CA 1
ATOM 882 C C . ALA A 1 107 ? 1.161 2.342 0.287 1.00 95.69 107 ALA A C 1
ATOM 884 O O . ALA A 1 107 ? 1.778 1.282 0.175 1.00 95.69 107 ALA A O 1
ATOM 885 N N . TYR A 1 108 ? -0.171 2.394 0.191 1.00 95.94 108 TYR A N 1
ATOM 886 C CA . TYR A 1 108 ? -0.993 1.225 -0.109 1.00 95.94 108 TYR A CA 1
ATOM 887 C C . TYR A 1 108 ? -0.738 0.654 -1.516 1.00 95.94 108 TYR A C 1
ATOM 889 O O . TYR A 1 108 ? -0.617 -0.562 -1.660 1.00 95.94 108 TYR A O 1
ATOM 897 N N . ARG A 1 109 ? -0.620 1.485 -2.562 1.00 95.75 109 ARG A N 1
ATOM 898 C CA . ARG A 1 109 ? -0.311 1.024 -3.934 1.00 95.75 109 ARG A CA 1
ATOM 899 C C . ARG A 1 109 ? 1.034 0.296 -4.005 1.00 95.75 109 ARG A C 1
ATOM 901 O O . ARG A 1 109 ? 1.125 -0.750 -4.653 1.00 95.75 109 ARG A O 1
ATOM 908 N N . TRP A 1 110 ? 2.042 0.792 -3.290 1.00 96.81 110 TRP A N 1
ATOM 909 C CA . TRP A 1 110 ? 3.336 0.127 -3.132 1.00 96.81 110 TRP A CA 1
ATOM 910 C C . TRP A 1 110 ? 3.202 -1.227 -2.428 1.00 96.81 110 TRP A C 1
ATOM 912 O O . TRP A 1 110 ? 3.651 -2.239 -2.969 1.00 96.81 110 TRP A O 1
ATOM 922 N N . PHE A 1 111 ? 2.491 -1.276 -1.296 1.00 97.56 111 PHE A N 1
ATOM 923 C CA . PHE A 1 111 ? 2.193 -2.529 -0.596 1.00 97.56 111 PHE A CA 1
ATOM 924 C C . PHE A 1 111 ? 1.460 -3.537 -1.496 1.00 97.56 111 PHE A C 1
ATOM 926 O O . PHE A 1 111 ? 1.852 -4.702 -1.570 1.00 97.56 111 PHE A O 1
ATOM 933 N N . LYS A 1 112 ? 0.428 -3.098 -2.228 1.00 96.94 112 LYS A N 1
ATOM 934 C CA . LYS A 1 112 ? -0.342 -3.933 -3.163 1.00 96.94 112 LYS A CA 1
ATOM 935 C C . LYS A 1 112 ? 0.546 -4.491 -4.274 1.00 96.94 112 LYS A C 1
ATOM 937 O O . LYS A 1 112 ? 0.449 -5.676 -4.582 1.00 96.94 112 LYS A O 1
ATOM 942 N N . THR A 1 113 ? 1.407 -3.658 -4.858 1.00 97.06 113 THR A N 1
ATOM 943 C CA . THR A 1 113 ? 2.343 -4.055 -5.923 1.00 97.06 113 THR A CA 1
ATOM 944 C C . THR A 1 113 ? 3.304 -5.121 -5.423 1.00 97.06 113 THR A C 1
ATOM 946 O O . THR A 1 113 ? 3.392 -6.192 -6.016 1.00 97.06 113 THR A O 1
ATOM 949 N N . TYR A 1 114 ? 3.952 -4.858 -4.288 1.00 97.56 114 TYR A N 1
ATOM 950 C CA . TYR A 1 114 ? 4.869 -5.793 -3.650 1.00 97.56 114 TYR A CA 1
ATOM 951 C C . TYR A 1 114 ? 4.191 -7.137 -3.349 1.00 97.56 114 TYR A C 1
ATOM 953 O O . TYR A 1 114 ? 4.674 -8.197 -3.744 1.00 97.56 114 TYR A O 1
ATOM 961 N N . SER A 1 115 ? 3.010 -7.081 -2.729 1.00 97.81 115 SER A N 1
ATOM 962 C CA . SER A 1 115 ? 2.232 -8.263 -2.352 1.00 97.81 115 SER A CA 1
ATOM 963 C C . SER A 1 115 ? 1.773 -9.077 -3.561 1.00 97.81 115 SER A C 1
ATOM 965 O O . SER A 1 115 ? 1.813 -10.301 -3.523 1.00 97.81 115 SER A O 1
ATOM 967 N N . THR A 1 116 ? 1.364 -8.407 -4.642 1.00 97.62 116 THR A N 1
ATOM 968 C CA . THR A 1 116 ? 0.933 -9.050 -5.894 1.00 97.62 116 THR A CA 1
ATOM 969 C C . THR A 1 116 ? 2.064 -9.865 -6.510 1.00 97.62 116 THR A C 1
ATOM 971 O O . THR A 1 116 ? 1.837 -10.982 -6.967 1.00 97.62 116 THR A O 1
ATOM 974 N N . VAL A 1 117 ? 3.292 -9.342 -6.472 1.00 96.69 117 VAL A N 1
ATOM 975 C CA . VAL A 1 117 ? 4.463 -10.059 -6.987 1.00 96.69 117 VAL A CA 1
ATOM 976 C C . VAL A 1 117 ? 4.862 -11.210 -6.072 1.00 96.69 117 VAL A C 1
ATOM 978 O O . VAL A 1 117 ? 5.056 -12.327 -6.546 1.00 96.69 117 VAL A O 1
ATOM 981 N N . LEU A 1 118 ? 4.940 -10.978 -4.759 1.00 97.44 118 LEU A N 1
ATOM 982 C CA . LEU A 1 118 ? 5.363 -12.023 -3.825 1.00 97.44 118 LEU A CA 1
ATOM 983 C C . LEU A 1 118 ? 4.355 -13.158 -3.676 1.00 97.44 118 LEU A C 1
ATOM 985 O O . LEU A 1 118 ? 4.755 -14.301 -3.472 1.00 97.44 118 LEU A O 1
ATOM 989 N N . LEU A 1 119 ? 3.059 -12.879 -3.775 1.00 97.25 119 LEU A N 1
ATOM 990 C CA . LEU A 1 119 ? 2.029 -13.911 -3.677 1.00 97.25 119 LEU A CA 1
ATOM 991 C C . LEU A 1 119 ? 1.676 -14.526 -5.036 1.00 97.25 119 LEU A C 1
ATOM 993 O O . LEU A 1 119 ? 1.123 -15.626 -5.044 1.00 97.25 119 LEU A O 1
ATOM 997 N N . ASP A 1 120 ? 2.097 -13.905 -6.143 1.00 95.94 120 ASP A N 1
ATOM 998 C CA . ASP A 1 120 ? 1.801 -14.325 -7.521 1.00 95.94 120 ASP A CA 1
ATOM 999 C C . ASP A 1 120 ? 0.287 -14.441 -7.781 1.00 95.94 120 ASP A C 1
ATOM 1001 O O . ASP A 1 120 ? -0.228 -15.415 -8.328 1.00 95.94 120 ASP A O 1
ATOM 1005 N N . GLU A 1 121 ? -0.462 -13.444 -7.308 1.00 95.31 121 GLU A N 1
ATOM 1006 C CA . GLU A 1 121 ? -1.918 -13.378 -7.441 1.00 95.31 121 GLU A CA 1
ATOM 1007 C C . GLU A 1 121 ? -2.435 -11.940 -7.359 1.00 95.31 121 GLU A C 1
ATOM 1009 O O . GLU A 1 121 ? -1.753 -11.032 -6.885 1.00 95.31 121 GLU A O 1
ATOM 1014 N N . GLU A 1 122 ? -3.669 -11.721 -7.817 1.00 92.75 122 GLU A N 1
ATOM 1015 C CA . GLU A 1 122 ? -4.279 -10.393 -7.801 1.00 92.75 122 GLU A CA 1
ATOM 1016 C C . GLU A 1 122 ? -4.743 -10.065 -6.383 1.00 92.75 122 GLU A C 1
ATOM 1018 O O . GLU A 1 122 ? -5.665 -10.687 -5.852 1.00 92.75 122 GLU A O 1
ATOM 1023 N N . ILE A 1 123 ? -4.096 -9.077 -5.765 1.00 94.56 123 ILE A N 1
ATOM 1024 C CA . ILE A 1 123 ? -4.441 -8.639 -4.414 1.00 94.56 123 ILE A CA 1
ATOM 1025 C C . ILE A 1 123 ? -5.600 -7.648 -4.472 1.00 94.56 123 ILE A C 1
ATOM 1027 O O . ILE A 1 123 ? -5.429 -6.470 -4.795 1.00 94.56 123 ILE A O 1
ATOM 1031 N N . GLU A 1 124 ? -6.787 -8.129 -4.109 1.00 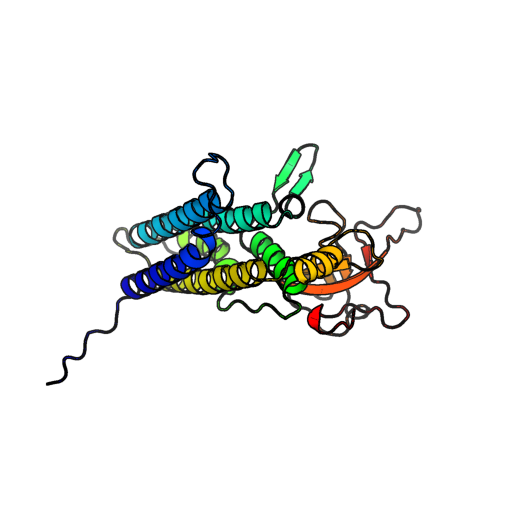89.88 124 GLU A N 1
ATOM 1032 C CA . GLU A 1 124 ? -7.995 -7.319 -3.945 1.00 89.88 124 GLU A CA 1
ATOM 1033 C C . GLU A 1 124 ? -8.357 -7.183 -2.462 1.00 89.88 124 GLU A C 1
ATOM 1035 O O . GLU A 1 124 ? -9.056 -8.014 -1.877 1.00 89.88 124 GLU A O 1
ATOM 1040 N N . ILE A 1 125 ? -7.892 -6.102 -1.833 1.00 92.25 125 ILE A N 1
ATOM 1041 C CA . ILE A 1 125 ? -8.313 -5.758 -0.474 1.00 92.25 125 ILE A CA 1
ATOM 1042 C C . ILE A 1 125 ? -9.679 -5.076 -0.545 1.00 92.25 125 ILE A C 1
ATOM 1044 O O . ILE A 1 125 ? -9.882 -4.102 -1.269 1.00 92.25 125 ILE A O 1
ATOM 1048 N N . SER A 1 126 ? -10.643 -5.599 0.209 1.00 91.19 126 SER A N 1
ATOM 1049 C CA . SER A 1 126 ? -11.980 -5.010 0.267 1.00 91.19 126 SER A CA 1
ATOM 1050 C C . SER A 1 126 ? -11.940 -3.624 0.912 1.00 91.19 126 SER A C 1
ATOM 1052 O O . SER A 1 126 ? -11.197 -3.389 1.860 1.00 91.19 126 SER A O 1
ATOM 1054 N N . TYR A 1 127 ? -12.793 -2.721 0.425 1.00 92.88 127 TYR A N 1
ATOM 1055 C CA . TYR A 1 127 ? -13.008 -1.386 0.999 1.00 92.88 127 TYR A CA 1
ATOM 1056 C C . TYR A 1 127 ? -11.801 -0.431 0.968 1.00 92.88 127 TYR A C 1
ATOM 1058 O O . TYR A 1 127 ? -11.787 0.557 1.700 1.00 92.88 127 TYR A O 1
ATOM 1066 N N . THR A 1 128 ? -10.824 -0.645 0.081 1.00 91.00 128 THR A N 1
ATOM 1067 C CA . THR A 1 128 ? -9.660 0.258 -0.068 1.00 91.00 128 THR A CA 1
ATOM 1068 C C . THR A 1 128 ? -10.055 1.680 -0.438 1.00 91.00 128 THR A C 1
ATOM 1070 O O . THR A 1 128 ? -9.383 2.622 -0.030 1.00 91.00 128 THR A O 1
ATOM 1073 N N . PHE A 1 129 ? -11.205 1.858 -1.094 1.00 90.75 129 PHE A N 1
ATOM 1074 C CA . PHE A 1 129 ? -11.771 3.179 -1.360 1.00 90.75 129 PHE A CA 1
ATOM 1075 C C . PHE A 1 129 ? -11.939 4.020 -0.081 1.00 90.75 129 PHE A C 1
ATOM 1077 O O . PHE A 1 129 ? -11.918 5.245 -0.151 1.00 90.75 129 PHE A O 1
ATOM 1084 N N . ALA A 1 130 ? -12.118 3.404 1.094 1.00 93.12 130 ALA A N 1
ATOM 1085 C CA . ALA A 1 130 ? -12.211 4.136 2.354 1.00 93.12 130 ALA A CA 1
ATOM 1086 C C . ALA A 1 130 ? -10.856 4.742 2.761 1.00 93.12 130 ALA A C 1
ATOM 1088 O O . ALA A 1 130 ? -10.822 5.857 3.273 1.00 93.12 130 ALA A O 1
ATOM 1089 N N . LEU A 1 131 ? -9.746 4.050 2.475 1.00 92.12 131 LEU A N 1
ATOM 1090 C CA . LEU A 1 131 ? -8.390 4.589 2.628 1.00 92.12 131 LEU A CA 1
ATOM 1091 C C . LEU A 1 131 ? -8.124 5.696 1.597 1.00 92.12 131 LEU A C 1
ATOM 1093 O O . LEU A 1 131 ? -7.585 6.745 1.945 1.00 92.12 131 LEU A O 1
ATOM 1097 N N . GLU A 1 132 ? -8.547 5.475 0.349 1.00 89.69 132 GLU A N 1
ATOM 1098 C CA . GLU A 1 132 ? -8.354 6.402 -0.775 1.00 89.69 132 GLU A CA 1
ATOM 1099 C C . GLU A 1 132 ? -9.061 7.744 -0.561 1.00 89.69 132 GLU A C 1
ATOM 1101 O O . GLU A 1 132 ? -8.476 8.804 -0.777 1.00 89.69 132 GLU A O 1
ATOM 1106 N N . ASN A 1 133 ? -10.298 7.706 -0.064 1.00 90.38 133 ASN A N 1
ATOM 1107 C CA . ASN A 1 133 ? -11.134 8.895 0.084 1.00 90.38 133 ASN A CA 1
ATOM 1108 C C . ASN A 1 133 ? -11.017 9.567 1.461 1.00 90.38 133 ASN A C 1
ATOM 1110 O O . ASN A 1 133 ? -11.591 10.638 1.661 1.00 90.38 133 ASN A O 1
ATOM 1114 N N . LEU A 1 134 ? -10.287 8.985 2.425 1.00 88.94 134 LEU A N 1
ATOM 1115 C CA . LEU A 1 134 ? -10.186 9.541 3.781 1.00 88.94 134 LEU A CA 1
ATOM 1116 C C . LEU A 1 134 ? -9.619 10.966 3.777 1.00 88.94 134 LEU A C 1
ATOM 1118 O O . LEU A 1 134 ? -10.099 11.825 4.516 1.00 88.94 134 LEU A O 1
ATOM 1122 N N . ASN A 1 135 ? -8.603 11.223 2.949 1.00 88.94 135 ASN A N 1
ATOM 1123 C CA . ASN A 1 135 ? -7.989 12.546 2.871 1.00 88.94 135 ASN A CA 1
ATOM 1124 C C . ASN A 1 135 ? -8.954 13.582 2.281 1.00 88.94 135 ASN A C 1
ATOM 1126 O O . ASN A 1 135 ? -9.093 14.659 2.849 1.00 88.94 135 ASN A O 1
ATOM 1130 N N . GLU A 1 136 ? -9.642 13.249 1.185 1.00 88.44 136 GLU A N 1
ATOM 1131 C CA . GLU A 1 136 ? -10.644 14.129 0.568 1.00 88.44 136 GLU A CA 1
ATOM 1132 C C . GLU A 1 136 ? -11.790 14.421 1.541 1.00 88.44 136 GLU A C 1
ATOM 1134 O O . GLU A 1 136 ? -12.097 15.582 1.799 1.00 88.44 136 GLU A O 1
ATOM 1139 N N . TYR A 1 137 ? -12.340 13.386 2.184 1.00 86.88 137 TYR A N 1
ATOM 1140 C CA . TYR A 1 137 ? -13.375 13.546 3.206 1.00 86.88 137 TYR A CA 1
ATOM 1141 C C . TYR A 1 137 ? -12.919 14.460 4.351 1.00 86.88 137 TYR A C 1
ATOM 1143 O O . TYR A 1 137 ? -13.660 15.343 4.785 1.00 86.88 137 TYR A O 1
ATOM 1151 N N . ARG A 1 138 ? -11.682 14.295 4.836 1.00 87.38 138 ARG A N 1
ATOM 1152 C CA . ARG A 1 138 ? -11.128 15.159 5.883 1.00 87.38 138 ARG A CA 1
ATOM 1153 C C . ARG A 1 138 ? -11.048 16.616 5.432 1.00 87.38 138 ARG A C 1
ATOM 1155 O O . ARG A 1 138 ? -11.453 17.506 6.182 1.00 87.38 138 ARG A O 1
ATOM 1162 N N . GLU A 1 139 ? -10.502 16.871 4.250 1.00 86.56 139 GLU A N 1
ATOM 1163 C CA . GLU A 1 139 ? -10.308 18.238 3.766 1.00 86.56 139 GLU A CA 1
ATOM 1164 C C . GLU A 1 139 ? -11.642 18.936 3.485 1.00 86.56 139 GLU A C 1
ATOM 1166 O O . GLU A 1 139 ? -11.839 20.066 3.941 1.00 86.56 139 GLU A O 1
ATOM 1171 N N . ASP A 1 140 ? -12.573 18.254 2.819 1.00 86.19 140 ASP A N 1
ATOM 1172 C CA . ASP A 1 140 ? -13.800 18.865 2.306 1.00 86.19 140 ASP A CA 1
ATOM 1173 C C . ASP A 1 140 ? -14.949 18.870 3.322 1.00 86.19 140 ASP A C 1
ATOM 1175 O O . ASP A 1 140 ? -15.720 19.828 3.381 1.00 86.19 140 ASP A O 1
ATOM 1179 N N . GLU A 1 141 ? -15.071 17.833 4.155 1.00 83.44 141 GLU A N 1
ATOM 1180 C CA . GLU A 1 141 ? -16.224 17.664 5.053 1.00 83.44 141 GLU A CA 1
ATOM 1181 C C . GLU A 1 141 ? -15.896 17.988 6.521 1.00 83.44 141 GLU A C 1
ATOM 1183 O O . GLU A 1 141 ? -16.789 18.316 7.312 1.00 83.44 141 GLU A O 1
ATOM 1188 N N . ILE A 1 142 ? -14.616 17.943 6.915 1.00 83.38 142 ILE A N 1
ATOM 1189 C CA . ILE A 1 142 ? -14.194 18.210 8.301 1.00 83.38 142 ILE A CA 1
ATOM 1190 C C . ILE A 1 142 ? -13.499 19.563 8.430 1.00 83.38 142 ILE A C 1
ATOM 1192 O O . ILE A 1 142 ? -13.933 20.379 9.252 1.00 83.38 142 ILE A O 1
ATOM 1196 N N . ALA A 1 143 ? -12.441 19.797 7.651 1.00 82.44 143 ALA A N 1
ATOM 1197 C CA . ALA A 1 143 ? -11.629 21.010 7.733 1.00 82.44 143 ALA A CA 1
ATOM 1198 C C . ALA A 1 143 ? -12.302 22.211 7.051 1.00 82.44 143 ALA A C 1
ATOM 1200 O O . ALA A 1 143 ? -12.312 23.309 7.613 1.00 82.44 143 ALA A O 1
ATOM 1201 N N . HIS A 1 144 ? -12.917 21.998 5.884 1.00 83.12 144 HIS A N 1
ATOM 1202 C CA . HIS A 1 144 ? -13.549 23.054 5.088 1.00 83.12 144 HIS A CA 1
ATOM 1203 C C . HIS A 1 144 ? -15.024 22.759 4.765 1.00 83.12 144 HIS A C 1
ATOM 1205 O O . HIS A 1 144 ? -15.424 22.833 3.600 1.00 83.12 144 HIS A O 1
ATOM 1211 N N . PRO A 1 145 ? -15.866 22.474 5.777 1.00 81.88 145 PRO A N 1
ATOM 1212 C CA . PRO A 1 145 ? -17.227 22.026 5.538 1.00 81.88 145 PRO A CA 1
ATOM 1213 C C . PRO A 1 145 ? -18.053 23.105 4.829 1.00 81.88 145 PRO A C 1
ATOM 1215 O O . PRO A 1 145 ? -18.014 24.287 5.185 1.00 81.88 145 PRO A O 1
ATOM 1218 N N . LYS A 1 146 ? -18.864 22.685 3.851 1.00 80.81 146 LYS A N 1
ATOM 1219 C CA . LYS A 1 146 ? -19.797 23.577 3.133 1.00 80.81 146 LYS A CA 1
ATOM 1220 C C . LYS A 1 146 ? -20.858 24.179 4.062 1.00 80.81 146 LYS A C 1
ATOM 1222 O O . LYS A 1 146 ? -21.317 25.295 3.824 1.00 80.81 146 LYS A O 1
ATOM 1227 N N . GLU A 1 147 ? -21.215 23.460 5.125 1.00 78.25 147 GLU A N 1
ATOM 1228 C CA . GLU A 1 147 ? -22.127 23.899 6.180 1.00 78.25 147 GLU A CA 1
ATOM 1229 C C . GLU A 1 147 ? -21.473 23.694 7.552 1.00 78.25 147 GLU A C 1
ATOM 1231 O O . GLU A 1 147 ? -20.906 22.640 7.828 1.00 78.25 147 GLU A O 1
ATOM 1236 N N . LEU A 1 148 ? -21.532 24.703 8.427 1.00 72.31 148 LEU A N 1
ATOM 1237 C CA . LEU A 1 148 ? -20.933 24.595 9.759 1.00 72.31 148 LEU A CA 1
ATOM 1238 C C . LEU A 1 148 ? -21.691 23.548 10.594 1.00 72.31 148 LEU A C 1
ATOM 1240 O O . LEU A 1 148 ? -22.912 23.673 10.735 1.00 72.31 148 LEU A O 1
ATOM 1244 N N . PRO A 1 149 ? -20.996 22.558 11.182 1.00 67.88 149 PRO A N 1
ATOM 1245 C CA . PRO A 1 149 ? -21.630 21.585 12.062 1.00 67.88 149 PRO A CA 1
ATOM 1246 C C . PRO A 1 149 ? -22.190 22.272 13.310 1.00 67.88 149 PRO A C 1
ATOM 1248 O O . PRO A 1 149 ? -21.704 23.321 13.750 1.00 67.88 149 PRO A O 1
ATOM 1251 N N . SER A 1 150 ? -23.210 21.663 13.910 1.00 64.50 150 SER A N 1
ATOM 1252 C CA . SER A 1 150 ? -23.718 22.140 15.199 1.00 64.50 150 SER A CA 1
ATOM 1253 C C . SER A 1 150 ? -22.690 21.871 16.313 1.00 64.50 150 SER A C 1
ATOM 1255 O O . SER A 1 150 ? -22.034 20.833 16.274 1.00 64.50 150 SER A O 1
ATOM 1257 N N . PRO A 1 151 ? -22.556 22.746 17.332 1.00 59.88 151 PRO A N 1
ATOM 1258 C CA . PRO A 1 151 ? -21.570 22.583 18.411 1.00 59.88 151 PRO A CA 1
ATOM 1259 C C . PRO A 1 151 ? -21.663 21.262 19.193 1.00 59.88 151 PRO A C 1
ATOM 1261 O O . PRO A 1 151 ? -20.673 20.838 19.776 1.00 59.88 151 PRO A O 1
ATOM 1264 N N . ASP A 1 152 ? -22.836 20.621 19.186 1.00 60.62 152 ASP A N 1
ATOM 1265 C CA . ASP A 1 152 ? -23.123 19.379 19.916 1.00 60.62 152 ASP A CA 1
ATOM 1266 C C . ASP A 1 152 ? -23.090 18.130 19.011 1.00 60.62 152 ASP A C 1
ATOM 1268 O O . ASP A 1 152 ? -23.571 17.060 19.389 1.00 60.62 152 ASP A O 1
ATOM 1272 N N . GLN A 1 153 ? -22.602 18.264 17.775 1.00 62.19 153 GLN A N 1
ATOM 1273 C CA . GLN A 1 153 ? -22.633 17.184 16.797 1.00 62.19 153 GLN A CA 1
ATOM 1274 C C . GLN A 1 153 ? -21.515 16.175 17.102 1.00 62.19 153 GLN A C 1
ATOM 1276 O O . GLN A 1 153 ? -20.341 16.441 16.855 1.00 62.19 153 GLN A O 1
ATOM 1281 N N . GLN A 1 154 ? -21.904 15.021 17.655 1.00 62.97 154 GLN A N 1
ATOM 1282 C CA . GLN A 1 154 ? -21.063 13.820 17.759 1.00 62.97 154 GLN A CA 1
ATOM 1283 C C . GLN A 1 154 ? -20.553 13.380 16.374 1.00 62.97 154 GLN A C 1
ATOM 1285 O O . GLN A 1 154 ? -21.004 13.908 15.351 1.00 62.97 154 GLN A O 1
ATOM 1290 N N . ALA A 1 155 ? -19.628 12.411 16.332 1.00 66.12 155 ALA A N 1
ATOM 1291 C CA . ALA A 1 155 ? -19.155 11.826 15.080 1.00 66.12 155 ALA A CA 1
ATOM 1292 C C . ALA A 1 155 ? -20.331 11.491 14.145 1.00 66.12 155 ALA A C 1
ATOM 1294 O O . ALA A 1 155 ? -21.274 10.788 14.518 1.00 66.12 155 ALA A O 1
ATOM 1295 N N . ASP A 1 156 ? -20.292 12.043 12.931 1.00 76.62 156 ASP A N 1
ATOM 1296 C CA . ASP A 1 156 ? -21.335 11.819 11.933 1.00 76.62 156 ASP A CA 1
ATOM 1297 C C . ASP A 1 156 ? -21.370 10.321 11.560 1.00 76.62 156 ASP A C 1
ATOM 1299 O O . ASP A 1 156 ? -20.305 9.714 11.397 1.00 76.62 156 ASP A O 1
ATOM 1303 N N . PRO A 1 157 ? -22.555 9.704 11.386 1.00 83.06 157 PRO A N 1
ATOM 1304 C CA . PRO A 1 157 ? -22.697 8.364 10.817 1.00 83.06 157 PRO A CA 1
ATOM 1305 C C . PRO A 1 157 ? -21.817 8.062 9.594 1.00 83.06 157 PRO A C 1
ATOM 1307 O O . PRO A 1 157 ? -21.385 6.917 9.433 1.00 83.06 157 PRO A O 1
ATOM 1310 N N . VAL A 1 158 ? -21.534 9.057 8.743 1.00 86.81 158 VAL A N 1
ATOM 1311 C CA . VAL A 1 158 ? -20.615 8.913 7.602 1.00 86.81 158 VAL A CA 1
ATOM 1312 C C . VAL A 1 158 ? -19.194 8.612 8.074 1.00 86.81 158 VAL A C 1
ATOM 1314 O O . VAL A 1 158 ? -18.594 7.654 7.594 1.00 86.81 158 VAL A O 1
ATOM 1317 N N . LEU A 1 159 ? -18.680 9.367 9.049 1.00 89.31 159 LEU A N 1
ATOM 1318 C CA . LEU A 1 159 ? -17.355 9.132 9.620 1.00 89.31 159 LEU A CA 1
ATOM 1319 C C . LEU A 1 159 ? -17.282 7.743 10.261 1.00 89.31 159 LEU A C 1
ATOM 1321 O O . LEU A 1 159 ? -16.367 6.989 9.951 1.00 89.31 159 LEU A O 1
ATOM 1325 N N . LEU A 1 160 ? -18.263 7.371 11.088 1.00 91.25 160 LEU A N 1
ATOM 1326 C CA . LEU A 1 160 ? -18.288 6.048 11.726 1.00 91.25 160 LEU A CA 1
ATOM 1327 C C . LEU A 1 160 ? -18.297 4.912 10.690 1.00 91.25 160 LEU A C 1
ATOM 1329 O O . LEU A 1 160 ? -17.578 3.927 10.837 1.00 91.25 160 LEU A O 1
ATOM 1333 N N . SER A 1 161 ? -19.057 5.072 9.604 1.00 91.62 161 SER A N 1
ATOM 1334 C CA . SER A 1 161 ? -19.064 4.101 8.505 1.00 91.62 161 SER A CA 1
ATOM 1335 C C . SER A 1 161 ? -17.693 4.018 7.828 1.00 91.62 161 SER A C 1
ATOM 1337 O O . SER A 1 161 ? -17.186 2.922 7.616 1.00 91.62 161 SER A O 1
ATOM 1339 N N . SER A 1 162 ? -17.058 5.156 7.538 1.00 93.19 162 SER A N 1
ATOM 1340 C CA . SER A 1 162 ? -15.711 5.194 6.958 1.00 93.19 162 SER A CA 1
ATOM 1341 C C . SER A 1 162 ? -14.669 4.535 7.864 1.00 93.19 162 SER A C 1
ATOM 1343 O O . SER A 1 162 ? -13.850 3.768 7.368 1.00 93.19 162 SER A O 1
ATOM 1345 N N . LEU A 1 163 ? -14.721 4.767 9.181 1.00 95.50 163 LEU A N 1
ATOM 1346 C CA . LEU A 1 163 ? -13.821 4.131 10.152 1.00 95.50 163 LEU A CA 1
ATOM 1347 C C . LEU A 1 163 ? -13.967 2.605 10.135 1.00 95.50 163 LEU A C 1
ATOM 1349 O O . LEU A 1 163 ? -12.965 1.898 10.048 1.00 95.50 163 LEU A O 1
ATOM 1353 N N . LEU A 1 164 ? -15.200 2.089 10.137 1.00 96.19 164 LEU A N 1
ATOM 1354 C CA . LEU A 1 164 ? -15.445 0.649 10.036 1.00 96.19 164 LEU A CA 1
ATOM 1355 C C . LEU A 1 164 ? -14.851 0.062 8.746 1.00 96.19 164 LEU A C 1
ATOM 1357 O O . LEU A 1 164 ? -14.219 -0.995 8.768 1.00 96.19 164 LEU A O 1
ATOM 1361 N N . LEU A 1 165 ? -15.040 0.746 7.618 1.00 96.75 165 LEU A N 1
ATOM 1362 C CA . LEU A 1 165 ? -14.524 0.308 6.321 1.00 96.75 165 LEU A CA 1
ATOM 1363 C C . LEU A 1 165 ? -12.990 0.343 6.260 1.00 96.75 165 LEU A C 1
ATOM 1365 O O . LEU A 1 165 ? -12.392 -0.579 5.711 1.00 96.75 165 LEU A O 1
ATOM 1369 N N . ILE A 1 166 ? -12.355 1.346 6.875 1.00 97.31 166 ILE A N 1
ATOM 1370 C CA . ILE A 1 166 ? -10.895 1.417 7.030 1.00 97.31 166 ILE A CA 1
ATOM 1371 C C . ILE A 1 166 ? -10.383 0.200 7.800 1.00 97.31 166 ILE A C 1
ATOM 1373 O O . ILE A 1 166 ? -9.454 -0.457 7.340 1.00 97.31 166 ILE A O 1
ATOM 1377 N N . TRP A 1 167 ? -11.006 -0.156 8.925 1.00 98.19 167 TRP A N 1
ATOM 1378 C CA . TRP A 1 167 ? -10.593 -1.326 9.705 1.00 98.19 167 TRP A CA 1
ATOM 1379 C C . TRP A 1 167 ? -10.819 -2.655 8.972 1.00 98.19 167 TRP A C 1
ATOM 1381 O O . TRP A 1 167 ? -10.006 -3.569 9.099 1.00 98.19 167 TRP A O 1
ATOM 1391 N N . ASN A 1 168 ? -11.856 -2.756 8.136 1.00 97.75 168 ASN A N 1
ATOM 1392 C CA . ASN A 1 168 ? -12.019 -3.908 7.242 1.00 97.75 168 ASN A CA 1
ATOM 1393 C C . ASN A 1 168 ? -10.927 -3.961 6.156 1.00 97.75 168 ASN A C 1
ATOM 1395 O O . ASN A 1 168 ? -10.454 -5.045 5.817 1.00 97.75 168 ASN A O 1
ATOM 1399 N N . ALA A 1 169 ? -10.500 -2.814 5.618 1.00 97.81 169 ALA A N 1
ATOM 1400 C CA . ALA A 1 169 ? -9.379 -2.763 4.681 1.00 97.81 169 ALA A CA 1
ATOM 1401 C C . ALA A 1 169 ? -8.058 -3.155 5.369 1.00 97.81 169 ALA A C 1
ATOM 1403 O O . ALA A 1 169 ? -7.292 -3.948 4.821 1.00 97.81 169 ALA A O 1
ATOM 1404 N N . LEU A 1 170 ? -7.818 -2.674 6.594 1.00 98.38 170 LEU A N 1
ATOM 1405 C CA . LEU A 1 170 ? -6.650 -3.047 7.397 1.00 98.38 170 LEU A CA 1
ATOM 1406 C C . LEU A 1 170 ? -6.612 -4.544 7.713 1.00 98.38 170 LEU A C 1
ATOM 1408 O O . LEU A 1 170 ? -5.539 -5.133 7.649 1.00 98.38 170 LEU A O 1
ATOM 1412 N N . GLU A 1 171 ? -7.756 -5.188 7.961 1.00 98.31 171 GLU A N 1
ATOM 1413 C CA . GLU A 1 171 ? -7.809 -6.650 8.083 1.00 98.31 171 GLU A CA 1
ATOM 1414 C C . GLU A 1 171 ? -7.231 -7.329 6.832 1.00 98.31 171 GLU A C 1
ATOM 1416 O O . GLU A 1 171 ? -6.424 -8.253 6.932 1.00 98.31 171 GLU A O 1
ATOM 1421 N N . GLY A 1 172 ? -7.618 -6.862 5.641 1.00 98.00 172 GLY A N 1
ATOM 1422 C CA . GLY A 1 172 ? -7.088 -7.382 4.381 1.00 98.00 172 GLY A CA 1
ATOM 1423 C C . GLY A 1 172 ? -5.586 -7.140 4.221 1.00 98.00 172 GLY A C 1
ATOM 1424 O O . GLY A 1 172 ? -4.882 -8.026 3.734 1.00 98.00 172 GLY A O 1
ATOM 1425 N N . VAL A 1 173 ? -5.079 -5.992 4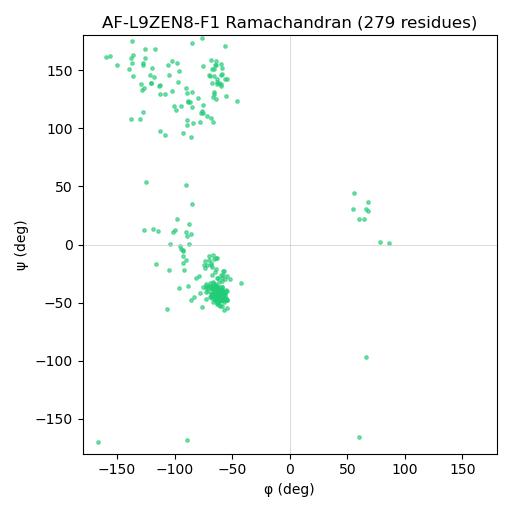.682 1.00 98.25 173 VAL A N 1
ATOM 1426 C CA . VAL A 1 173 ? -3.638 -5.683 4.711 1.00 98.25 173 VAL A CA 1
ATOM 1427 C C . VAL A 1 173 ? -2.898 -6.648 5.634 1.00 98.25 173 VAL A C 1
ATOM 1429 O O . VAL A 1 173 ? -1.954 -7.294 5.187 1.00 98.25 173 VAL A O 1
ATOM 1432 N N . ILE A 1 174 ? -3.367 -6.823 6.874 1.00 98.50 174 ILE A N 1
ATOM 1433 C CA . ILE A 1 174 ? -2.765 -7.726 7.868 1.00 98.50 174 ILE A CA 1
ATOM 1434 C C . ILE A 1 174 ? -2.730 -9.161 7.333 1.00 98.50 174 ILE A C 1
ATOM 1436 O O . ILE A 1 174 ? -1.689 -9.811 7.357 1.00 98.50 174 ILE A O 1
ATOM 1440 N N . ARG A 1 175 ? -3.844 -9.652 6.774 1.00 98.31 175 ARG A N 1
ATOM 1441 C CA . ARG A 1 175 ? -3.909 -11.000 6.185 1.00 98.31 175 ARG A CA 1
ATOM 1442 C C . ARG A 1 175 ? -2.948 -11.172 5.018 1.00 98.31 175 ARG A C 1
ATOM 1444 O O . ARG A 1 175 ? -2.325 -12.220 4.893 1.00 98.31 175 ARG A O 1
ATOM 1451 N N . THR A 1 176 ? -2.850 -10.169 4.151 1.00 98.44 176 THR A N 1
ATOM 1452 C CA . THR A 1 176 ? -1.937 -10.205 3.003 1.00 98.44 176 THR A CA 1
ATOM 1453 C C . THR A 1 176 ? -0.485 -10.227 3.472 1.00 98.44 176 THR A C 1
ATOM 1455 O O . THR A 1 176 ? 0.295 -11.041 2.989 1.00 98.44 176 THR A O 1
ATOM 1458 N N . TRP A 1 177 ? -0.145 -9.408 4.468 1.00 98.06 177 TRP A N 1
ATOM 1459 C CA . TRP A 1 177 ? 1.185 -9.387 5.067 1.00 98.06 177 TRP A CA 1
ATOM 1460 C C . TRP A 1 177 ? 1.543 -10.720 5.732 1.00 98.06 177 TRP A C 1
ATOM 1462 O O . TRP A 1 177 ? 2.590 -11.283 5.428 1.00 98.06 177 TRP A O 1
ATOM 1472 N N . GLY A 1 178 ? 0.644 -11.295 6.537 1.00 97.69 178 GLY A N 1
ATOM 1473 C CA . GLY A 1 178 ? 0.853 -12.616 7.137 1.00 97.69 178 GLY A CA 1
ATOM 1474 C C . GLY A 1 178 ? 1.126 -13.700 6.090 1.00 97.69 178 GLY A C 1
ATOM 1475 O O . GLY A 1 178 ? 2.054 -14.484 6.240 1.00 97.69 178 GLY A O 1
ATOM 1476 N N . ARG A 1 179 ? 0.397 -13.683 4.966 1.00 98.00 179 ARG A N 1
ATOM 1477 C CA . ARG A 1 179 ? 0.625 -14.626 3.857 1.00 98.00 179 ARG A CA 1
ATOM 1478 C C . ARG A 1 179 ? 1.990 -14.469 3.197 1.00 98.00 179 ARG A C 1
ATOM 1480 O O . ARG A 1 179 ? 2.550 -15.471 2.773 1.00 98.00 179 ARG A O 1
ATOM 1487 N N . ILE A 1 180 ? 2.504 -13.243 3.088 1.00 97.50 180 ILE A N 1
ATOM 1488 C CA . ILE A 1 180 ? 3.866 -12.997 2.591 1.00 97.50 180 ILE A CA 1
ATOM 1489 C C . 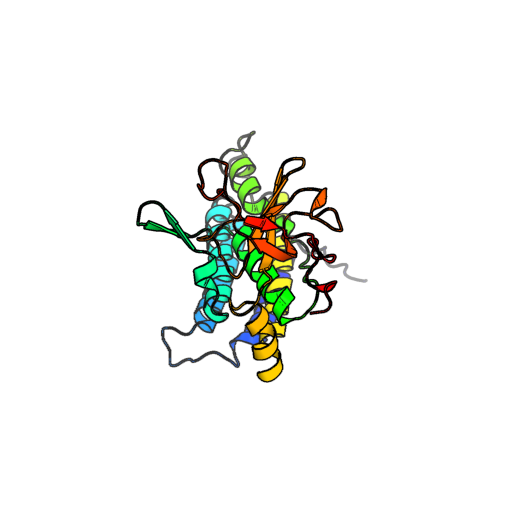ILE A 1 180 ? 4.883 -13.605 3.556 1.00 97.50 180 ILE A C 1
ATOM 1491 O O . ILE A 1 180 ? 5.794 -14.302 3.122 1.00 97.50 180 ILE A O 1
ATOM 1495 N N . LEU A 1 181 ? 4.697 -13.383 4.859 1.00 96.12 181 LEU A N 1
ATOM 1496 C CA . LEU A 1 181 ? 5.588 -13.885 5.909 1.00 96.12 181 LEU A CA 1
ATOM 1497 C C . LEU A 1 181 ? 5.523 -15.405 6.119 1.00 96.12 181 LEU A C 1
ATOM 1499 O O . LEU A 1 181 ? 6.378 -15.953 6.815 1.00 96.12 181 LEU A O 1
ATOM 1503 N N . ASP A 1 182 ? 4.508 -16.064 5.562 1.00 96.44 182 ASP A N 1
ATOM 1504 C CA . ASP A 1 182 ? 4.337 -17.519 5.580 1.00 96.44 182 ASP A CA 1
ATOM 1505 C C . ASP A 1 182 ? 4.902 -18.204 4.321 1.00 96.44 182 ASP A C 1
ATOM 1507 O O . ASP A 1 182 ? 4.882 -19.436 4.235 1.00 96.44 182 ASP A O 1
ATOM 1511 N N . LEU A 1 183 ? 5.399 -17.440 3.337 1.00 96.94 183 LEU A N 1
ATOM 1512 C CA . LEU A 1 183 ? 6.127 -18.004 2.200 1.00 96.94 183 LEU A CA 1
ATOM 1513 C C . LEU A 1 183 ? 7.408 -18.690 2.688 1.00 96.94 183 LEU A C 1
ATOM 1515 O O . LEU A 1 183 ? 8.095 -18.204 3.586 1.00 96.94 183 LEU A O 1
ATOM 1519 N N . ASP A 1 184 ? 7.755 -19.820 2.073 1.00 96.81 184 ASP A N 1
ATOM 1520 C CA . ASP A 1 184 ? 9.079 -20.398 2.268 1.00 96.81 184 ASP A CA 1
ATOM 1521 C C . ASP A 1 184 ? 10.164 -19.498 1.655 1.00 96.81 184 ASP A C 1
ATOM 1523 O O . ASP A 1 184 ? 9.925 -18.789 0.678 1.00 96.81 184 ASP A O 1
ATOM 1527 N N . GLU A 1 185 ? 11.363 -19.546 2.238 1.00 95.31 185 GLU A N 1
ATOM 1528 C CA . GLU A 1 185 ? 12.495 -18.681 1.878 1.00 95.31 185 GLU A CA 1
ATOM 1529 C C . GLU A 1 185 ? 12.855 -18.773 0.387 1.00 95.31 185 GLU A C 1
ATOM 1531 O O . GLU A 1 185 ? 13.090 -17.749 -0.249 1.00 95.31 185 GLU A O 1
ATOM 1536 N N . ASP A 1 186 ? 12.830 -19.976 -0.198 1.00 96.69 186 ASP A N 1
ATOM 1537 C CA . ASP A 1 186 ? 13.152 -20.175 -1.615 1.00 96.69 186 ASP A CA 1
ATOM 1538 C C . ASP A 1 186 ? 12.124 -19.476 -2.522 1.00 96.69 186 ASP A C 1
ATOM 1540 O O . ASP A 1 186 ? 12.506 -18.735 -3.431 1.00 96.69 186 ASP A O 1
ATOM 1544 N N . THR A 1 187 ? 10.827 -19.666 -2.255 1.00 96.50 187 THR A N 1
ATOM 1545 C CA . THR A 1 187 ? 9.739 -19.015 -3.003 1.00 96.50 187 THR A CA 1
ATOM 1546 C C . THR A 1 187 ? 9.756 -17.499 -2.821 1.00 96.50 187 THR A C 1
ATOM 1548 O O . THR A 1 187 ? 9.572 -16.756 -3.790 1.00 96.50 187 THR A O 1
ATOM 1551 N N . TYR A 1 188 ? 9.981 -17.029 -1.591 1.00 95.62 188 TYR A N 1
ATOM 1552 C CA . TYR A 1 188 ? 10.090 -15.606 -1.281 1.00 95.62 188 TYR A CA 1
ATOM 1553 C C . TYR A 1 188 ? 11.221 -14.961 -2.087 1.00 95.62 188 TYR A C 1
ATOM 1555 O O . TYR A 1 188 ? 10.985 -13.999 -2.817 1.00 95.62 188 TYR A O 1
ATOM 1563 N N . GLU A 1 189 ? 12.429 -15.524 -2.026 1.00 94.75 189 GLU A N 1
ATOM 1564 C CA . GLU A 1 189 ? 13.605 -14.998 -2.721 1.00 94.75 189 GLU A CA 1
ATOM 1565 C C . GLU A 1 189 ? 13.468 -15.078 -4.246 1.00 94.75 189 GLU A C 1
ATOM 1567 O O . GLU A 1 189 ? 13.842 -14.142 -4.954 1.00 94.75 189 GLU A O 1
ATOM 1572 N N . GLU A 1 190 ? 12.913 -16.169 -4.785 1.00 94.81 190 GLU A N 1
ATOM 1573 C CA . GLU A 1 190 ? 12.657 -16.302 -6.223 1.00 94.81 190 GLU A CA 1
ATOM 1574 C C . GLU A 1 190 ? 11.743 -15.184 -6.737 1.00 94.81 190 GLU A C 1
ATOM 1576 O O . GLU A 1 190 ? 12.059 -14.536 -7.737 1.00 94.81 190 GLU A O 1
ATOM 1581 N N . ARG A 1 191 ? 10.638 -14.917 -6.034 1.00 94.81 191 ARG A N 1
ATOM 1582 C CA . ARG A 1 191 ? 9.666 -13.892 -6.432 1.00 94.81 191 ARG A CA 1
ATOM 1583 C C . ARG A 1 191 ? 10.165 -12.482 -6.146 1.00 94.81 191 ARG A C 1
ATOM 1585 O O . ARG A 1 191 ? 9.940 -11.585 -6.955 1.00 94.81 191 ARG A O 1
ATOM 1592 N N . ARG A 1 192 ? 10.893 -12.274 -5.045 1.00 94.69 192 ARG A N 1
ATOM 1593 C CA . ARG A 1 192 ? 11.473 -10.970 -4.696 1.00 94.69 192 ARG A CA 1
ATOM 1594 C C . ARG A 1 192 ? 12.473 -10.487 -5.744 1.00 94.69 192 ARG A C 1
ATOM 1596 O O . ARG A 1 192 ? 12.519 -9.283 -5.994 1.00 94.69 192 ARG A O 1
ATOM 1603 N N . ARG A 1 193 ? 13.189 -11.401 -6.411 1.00 93.31 193 ARG A N 1
ATOM 1604 C CA . ARG A 1 193 ? 14.096 -11.080 -7.531 1.00 93.31 193 ARG A CA 1
ATOM 1605 C C . ARG A 1 193 ? 13.397 -10.498 -8.758 1.00 93.31 193 ARG A C 1
ATOM 1607 O O . ARG A 1 193 ? 14.044 -9.822 -9.549 1.00 93.31 193 ARG A O 1
ATOM 1614 N N . LEU A 1 194 ? 12.088 -10.710 -8.921 1.00 93.81 194 LEU A N 1
ATOM 1615 C CA . LEU A 1 194 ? 11.300 -10.051 -9.975 1.00 93.81 194 LEU A CA 1
ATOM 1616 C C . LEU A 1 194 ? 11.114 -8.547 -9.723 1.00 93.81 194 LEU A C 1
ATOM 1618 O O . LEU A 1 194 ? 10.583 -7.839 -10.573 1.00 93.81 194 LEU A O 1
ATOM 1622 N N . LEU A 1 195 ? 11.475 -8.063 -8.536 1.00 92.81 195 LEU A N 1
ATOM 1623 C CA . LEU A 1 195 ? 11.426 -6.652 -8.169 1.00 92.81 195 LEU A CA 1
ATOM 1624 C C . LEU A 1 195 ? 12.816 -5.996 -8.176 1.00 92.81 195 LEU A C 1
ATOM 1626 O O . LEU A 1 195 ? 12.921 -4.806 -7.881 1.00 92.81 195 LEU A O 1
ATOM 1630 N N . ASP A 1 196 ? 13.865 -6.752 -8.505 1.00 87.88 196 ASP A N 1
ATOM 1631 C CA . ASP A 1 196 ? 15.231 -6.242 -8.624 1.00 87.88 196 ASP A CA 1
ATOM 1632 C C . ASP A 1 196 ? 15.479 -5.648 -10.025 1.00 87.88 196 ASP A C 1
ATOM 1634 O O . ASP A 1 196 ? 14.646 -5.746 -10.924 1.00 87.88 196 ASP A O 1
ATOM 1638 N N . ASP A 1 197 ? 16.636 -5.016 -10.235 1.00 80.38 197 ASP A N 1
ATOM 1639 C CA . ASP A 1 197 ? 16.951 -4.296 -11.484 1.00 80.38 197 ASP A CA 1
ATOM 1640 C C . ASP A 1 197 ? 17.617 -5.182 -12.565 1.00 80.38 197 ASP A C 1
ATOM 1642 O O . ASP A 1 197 ? 18.061 -4.692 -13.605 1.00 80.38 197 ASP A O 1
ATOM 1646 N N . ASP A 1 198 ? 17.696 -6.498 -12.345 1.00 83.19 198 ASP A N 1
ATOM 1647 C CA . ASP A 1 198 ? 18.462 -7.444 -13.176 1.00 83.19 198 ASP A CA 1
ATOM 1648 C C . ASP A 1 198 ? 17.678 -8.008 -14.384 1.00 83.19 198 ASP A C 1
ATOM 1650 O O . ASP A 1 198 ? 18.067 -9.015 -14.988 1.00 83.19 198 ASP A O 1
ATOM 1654 N N . HIS A 1 199 ? 16.578 -7.365 -14.780 1.00 86.69 199 HIS A N 1
ATOM 1655 C CA . HIS A 1 199 ? 15.720 -7.818 -15.878 1.00 86.69 199 HIS A CA 1
ATOM 1656 C C . HIS A 1 199 ? 15.256 -6.684 -16.804 1.00 86.69 199 HIS A C 1
ATOM 1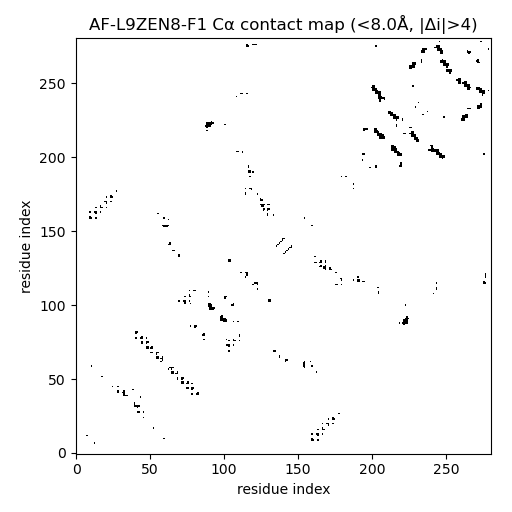658 O O . HIS A 1 199 ? 15.259 -5.509 -16.456 1.00 86.69 199 HIS A O 1
ATOM 1664 N N . ASP A 1 200 ? 14.832 -7.042 -18.020 1.00 87.25 200 ASP A N 1
ATOM 1665 C CA . ASP A 1 200 ? 14.507 -6.090 -19.096 1.00 87.25 200 ASP A CA 1
ATOM 1666 C C . ASP A 1 200 ? 13.038 -5.625 -19.124 1.00 87.25 200 ASP A C 1
ATOM 1668 O O . ASP A 1 200 ? 12.588 -5.003 -20.092 1.00 87.25 200 ASP A O 1
ATOM 1672 N N . PHE A 1 201 ? 12.285 -5.947 -18.077 1.00 92.50 201 PHE A N 1
ATOM 1673 C CA . PHE A 1 201 ? 10.921 -5.489 -17.850 1.00 92.50 201 PHE A CA 1
ATOM 1674 C C . PHE A 1 201 ? 10.830 -4.636 -16.581 1.00 92.50 201 PHE A C 1
ATOM 1676 O O . PHE A 1 201 ? 11.751 -4.568 -15.781 1.00 92.50 201 PHE A O 1
ATOM 1683 N N . HIS A 1 202 ? 9.695 -3.978 -16.413 1.00 94.62 202 HIS A N 1
ATOM 1684 C CA . HIS A 1 202 ? 9.312 -3.210 -15.246 1.00 94.62 202 HIS A CA 1
ATOM 1685 C C . HIS A 1 202 ? 8.038 -3.814 -14.680 1.00 94.62 202 HIS A C 1
ATOM 1687 O O . HIS A 1 202 ? 7.122 -4.141 -15.444 1.00 94.62 202 HIS A O 1
ATOM 1693 N N . ILE A 1 203 ? 7.961 -3.900 -13.356 1.00 96.38 203 ILE A N 1
ATOM 1694 C CA . ILE A 1 203 ? 6.718 -4.184 -12.641 1.00 96.38 203 ILE A CA 1
ATOM 1695 C C . ILE A 1 203 ? 6.354 -2.938 -11.854 1.00 96.38 203 ILE A C 1
ATOM 1697 O O . ILE A 1 203 ? 7.218 -2.315 -11.251 1.00 96.38 203 ILE A O 1
ATOM 1701 N N . GLY A 1 204 ? 5.093 -2.538 -11.869 1.00 96.31 204 GLY A N 1
ATOM 1702 C CA . GLY A 1 204 ? 4.664 -1.320 -11.200 1.00 96.31 204 GLY A CA 1
ATOM 1703 C C . GLY A 1 204 ? 3.163 -1.234 -11.061 1.00 96.31 204 GLY A C 1
ATOM 1704 O O . GLY A 1 204 ? 2.450 -2.184 -11.373 1.00 96.31 204 GLY A O 1
ATOM 1705 N N . PHE A 1 205 ? 2.681 -0.069 -10.652 1.00 96.62 205 PHE A N 1
ATOM 1706 C CA . PHE A 1 205 ? 1.257 0.232 -10.637 1.00 96.62 205 PHE A CA 1
ATOM 1707 C C . PHE A 1 205 ? 0.936 1.417 -11.537 1.00 96.62 205 PHE A C 1
ATOM 1709 O O . PHE A 1 205 ? 1.759 2.309 -11.759 1.00 96.62 205 PHE A O 1
ATOM 1716 N N . VAL A 1 206 ? -0.286 1.432 -12.058 1.00 96.25 206 VAL A N 1
ATOM 1717 C CA . VAL A 1 206 ? -0.825 2.593 -12.767 1.00 96.25 206 VAL A CA 1
ATOM 1718 C C . VAL A 1 206 ? -1.122 3.688 -11.751 1.00 96.25 206 VAL A C 1
ATOM 1720 O O . VAL A 1 206 ? -2.017 3.548 -10.923 1.00 96.25 206 VAL A O 1
ATOM 1723 N N . ASP A 1 207 ? -0.348 4.764 -11.790 1.00 94.00 207 ASP A N 1
ATOM 1724 C CA . ASP A 1 207 ? -0.424 5.851 -10.820 1.00 94.00 207 ASP A CA 1
ATOM 1725 C C . ASP A 1 207 ? -1.639 6.752 -11.078 1.00 94.00 207 ASP A C 1
ATOM 1727 O O . ASP A 1 207 ? -2.484 6.942 -10.206 1.00 94.00 207 ASP A O 1
ATOM 1731 N N . HIS A 1 208 ? -1.778 7.256 -12.301 1.00 92.81 208 HIS A N 1
ATOM 1732 C CA . HIS A 1 208 ? -2.932 8.063 -12.686 1.00 92.81 208 HIS A CA 1
ATOM 1733 C C . HIS A 1 208 ? -3.264 7.915 -14.169 1.00 92.81 208 HIS A C 1
ATOM 1735 O O . HIS A 1 208 ? -2.397 7.602 -14.997 1.00 92.81 208 HIS A O 1
ATOM 1741 N N . VAL A 1 209 ? -4.534 8.153 -14.509 1.00 91.12 209 VAL A N 1
ATOM 1742 C CA . VAL A 1 209 ? -5.034 8.120 -15.891 1.00 91.12 209 VAL A CA 1
ATOM 1743 C C . VAL A 1 209 ? -5.773 9.416 -16.228 1.00 91.12 209 VAL A C 1
ATOM 1745 O O . VAL A 1 209 ? -6.865 9.691 -15.743 1.00 91.12 209 VAL A O 1
ATOM 1748 N N . GLU A 1 210 ? -5.213 10.192 -17.155 1.00 88.81 210 GLU A N 1
ATOM 1749 C CA . GLU A 1 210 ? -5.774 11.447 -17.651 1.00 88.81 210 GLU A CA 1
ATOM 1750 C C . GLU A 1 210 ? -6.203 11.316 -19.119 1.00 88.81 210 GLU A C 1
ATOM 1752 O O . GLU A 1 210 ? -5.426 11.439 -20.074 1.00 88.81 210 GLU A O 1
ATOM 1757 N N . GLY A 1 211 ? -7.497 11.074 -19.329 1.00 87.38 211 GLY A N 1
ATOM 1758 C CA . GLY A 1 211 ? -8.088 10.988 -20.662 1.00 87.38 211 GLY A CA 1
ATOM 1759 C C . GLY A 1 211 ? -7.574 9.791 -21.470 1.00 87.38 211 GLY A C 1
ATOM 1760 O O . GLY A 1 211 ? -8.126 8.701 -21.381 1.00 87.38 211 GLY A O 1
ATOM 1761 N N . ARG A 1 212 ? -6.571 10.007 -22.332 1.00 87.94 212 ARG A N 1
ATOM 1762 C CA . ARG A 1 212 ? -5.949 8.957 -23.175 1.00 87.94 212 ARG A CA 1
ATOM 1763 C C . ARG A 1 212 ? -4.489 8.690 -22.816 1.00 87.94 212 ARG A C 1
ATOM 1765 O O . ARG A 1 212 ? -3.784 8.052 -23.593 1.00 87.94 212 ARG A O 1
ATOM 1772 N N . VAL A 1 213 ? -4.023 9.221 -21.698 1.00 92.00 213 VAL A N 1
ATOM 1773 C CA . VAL A 1 213 ? -2.653 9.047 -21.229 1.00 92.00 213 VAL A CA 1
ATOM 1774 C C . VAL A 1 213 ? -2.726 8.533 -19.805 1.00 92.00 213 VAL A C 1
ATOM 1776 O O . VAL A 1 213 ? -3.512 9.042 -19.017 1.00 92.00 213 VAL A O 1
ATOM 1779 N N . GLY A 1 214 ? -1.925 7.528 -19.487 1.00 94.31 214 GLY A N 1
ATOM 1780 C CA . GLY A 1 214 ? -1.692 7.110 -18.112 1.00 94.31 214 GLY A CA 1
ATOM 1781 C C . GLY A 1 214 ? -0.206 7.094 -17.806 1.00 94.31 214 GLY A C 1
ATOM 1782 O O . GLY A 1 214 ? 0.627 7.171 -18.717 1.00 94.31 214 GLY A O 1
ATOM 1783 N N . TYR A 1 215 ? 0.119 6.963 -16.529 1.00 96.12 215 TYR A N 1
ATOM 1784 C CA . TYR A 1 215 ? 1.493 6.836 -16.066 1.00 96.12 215 TYR A CA 1
ATOM 1785 C C . TYR A 1 215 ? 1.618 5.640 -15.136 1.00 96.12 215 TYR A C 1
ATOM 1787 O O . TYR A 1 215 ? 0.745 5.391 -14.310 1.00 96.12 215 TYR A O 1
ATOM 1795 N N . VAL A 1 216 ? 2.701 4.891 -15.306 1.00 96.94 216 VAL A N 1
ATOM 1796 C CA . VAL A 1 216 ? 3.070 3.773 -14.441 1.00 96.94 216 VAL A CA 1
ATOM 1797 C C . VAL A 1 216 ? 4.275 4.189 -13.614 1.00 96.94 216 VAL A C 1
ATOM 1799 O O . VAL A 1 216 ? 5.278 4.643 -14.177 1.00 96.94 216 VAL A O 1
ATOM 1802 N N . THR A 1 217 ? 4.184 3.992 -12.305 1.00 96.50 217 THR A N 1
ATOM 1803 C CA . THR A 1 217 ? 5.329 4.050 -11.394 1.00 96.50 217 THR A CA 1
ATOM 1804 C C . THR A 1 217 ? 5.848 2.628 -11.229 1.00 96.50 217 THR A C 1
ATOM 1806 O O . THR A 1 217 ? 5.096 1.737 -10.833 1.00 96.50 217 THR A O 1
ATOM 1809 N N . SER A 1 218 ? 7.106 2.388 -11.611 1.00 95.38 218 SER A N 1
ATOM 1810 C CA . SER A 1 218 ? 7.707 1.049 -11.552 1.00 95.38 218 SER A CA 1
ATOM 1811 C C . SER A 1 218 ? 8.510 0.839 -10.281 1.00 95.38 218 SER A C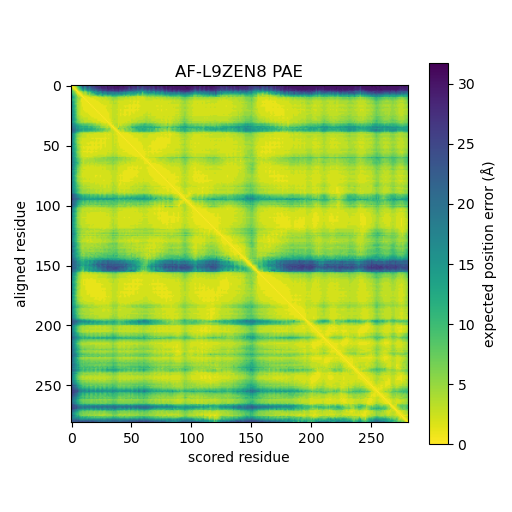 1
ATOM 1813 O O . SER A 1 218 ? 9.110 1.776 -9.762 1.00 95.38 218 SER A O 1
ATOM 1815 N N . PHE A 1 219 ? 8.560 -0.402 -9.816 1.00 94.50 219 PHE A N 1
ATOM 1816 C CA . PHE A 1 219 ? 9.314 -0.811 -8.643 1.00 94.50 219 PHE A CA 1
ATOM 1817 C C . PHE A 1 219 ? 10.818 -0.608 -8.824 1.00 94.50 219 PHE A C 1
ATOM 1819 O O . PHE A 1 219 ? 11.500 -0.181 -7.896 1.00 94.50 219 PHE A O 1
ATOM 1826 N N . GLN A 1 220 ? 11.316 -0.822 -10.040 1.00 92.00 220 GLN A N 1
ATOM 1827 C CA . GLN A 1 220 ? 12.711 -0.587 -10.410 1.00 92.00 220 GLN A CA 1
ATOM 1828 C C . GLN A 1 220 ? 13.083 0.892 -10.208 1.00 92.00 220 GLN A C 1
ATOM 1830 O O . GLN A 1 220 ? 14.036 1.219 -9.507 1.00 92.00 220 GLN A O 1
ATOM 1835 N N . GLU A 1 221 ? 12.250 1.802 -10.715 1.00 91.62 221 GLU A N 1
ATOM 1836 C CA . GLU A 1 221 ? 12.502 3.250 -10.679 1.00 91.62 221 GLU A CA 1
ATOM 1837 C C . GLU A 1 221 ? 12.136 3.915 -9.336 1.00 91.62 221 GLU A C 1
ATOM 1839 O O . GLU A 1 221 ? 12.736 4.924 -8.961 1.00 91.62 221 GLU A O 1
ATOM 1844 N N . GLY A 1 222 ? 11.156 3.378 -8.601 1.00 93.19 222 GLY A N 1
ATOM 1845 C CA . GLY A 1 222 ? 10.594 4.049 -7.427 1.00 93.19 222 GLY A CA 1
ATOM 1846 C C . GLY A 1 222 ? 9.961 5.407 -7.761 1.00 93.19 222 GLY A C 1
ATOM 1847 O O . GLY A 1 222 ? 9.750 5.762 -8.921 1.00 93.19 222 GLY A O 1
ATOM 1848 N N . GLU A 1 223 ? 9.695 6.201 -6.727 1.00 93.44 223 GLU A N 1
ATOM 1849 C CA . GLU A 1 223 ? 9.201 7.584 -6.844 1.00 93.44 223 GLU A CA 1
ATOM 1850 C C . GLU A 1 223 ? 10.282 8.573 -7.316 1.00 93.44 223 GLU A C 1
ATOM 1852 O O . GLU A 1 223 ? 9.980 9.668 -7.799 1.00 93.44 223 GLU A O 1
ATOM 1857 N N . ALA A 1 224 ? 11.559 8.206 -7.168 1.00 90.75 224 ALA A N 1
ATOM 1858 C CA . ALA A 1 224 ? 12.697 9.013 -7.603 1.00 90.75 224 ALA A CA 1
ATOM 1859 C C . ALA A 1 224 ? 12.961 8.924 -9.113 1.00 90.75 224 ALA A C 1
ATOM 1861 O O . ALA A 1 224 ? 13.556 9.843 -9.685 1.00 90.75 224 ALA A O 1
ATOM 1862 N N . GLY A 1 225 ? 12.579 7.812 -9.740 1.00 90.31 225 GLY A N 1
ATOM 1863 C CA . GLY A 1 225 ? 12.887 7.526 -11.132 1.00 90.31 225 GLY A CA 1
ATOM 1864 C C . GLY A 1 225 ? 11.850 8.051 -12.124 1.00 90.31 225 GLY A C 1
ATOM 1865 O O . GLY A 1 225 ? 10.998 8.892 -11.819 1.00 90.31 225 GLY A O 1
ATOM 1866 N N . LYS A 1 226 ? 11.956 7.601 -13.377 1.00 91.94 226 LYS A N 1
ATOM 1867 C CA . LYS A 1 226 ? 11.058 8.058 -14.447 1.00 91.94 226 LYS A CA 1
ATOM 1868 C C . LYS A 1 226 ? 9.771 7.250 -14.472 1.00 91.94 226 LYS A C 1
ATOM 1870 O O . LYS A 1 226 ? 9.792 6.026 -14.570 1.00 91.94 226 LYS A O 1
ATOM 1875 N N . SER A 1 227 ? 8.640 7.949 -14.532 1.00 93.88 227 SER A N 1
ATOM 1876 C CA . SER A 1 227 ? 7.367 7.306 -14.845 1.00 93.88 227 SER A CA 1
ATOM 1877 C C . SER A 1 227 ? 7.358 6.774 -16.279 1.00 93.88 227 SER A C 1
ATOM 1879 O O . SER A 1 227 ? 8.009 7.317 -17.183 1.00 93.88 227 SER A O 1
ATOM 1881 N N . ILE A 1 228 ? 6.592 5.710 -16.507 1.00 95.94 228 ILE A N 1
ATOM 1882 C CA . ILE A 1 228 ? 6.404 5.128 -17.835 1.00 95.94 228 ILE A CA 1
ATOM 1883 C C . ILE A 1 228 ? 5.068 5.607 -18.386 1.00 95.94 228 ILE A C 1
ATOM 1885 O O . ILE A 1 228 ? 4.011 5.346 -17.813 1.00 95.94 228 ILE A O 1
ATOM 1889 N N . ARG A 1 229 ? 5.105 6.320 -19.510 1.00 95.56 229 ARG A N 1
ATOM 1890 C CA . ARG A 1 229 ? 3.907 6.919 -20.098 1.00 95.56 229 ARG A CA 1
ATOM 1891 C C . ARG A 1 229 ? 3.180 5.914 -20.986 1.00 95.56 229 ARG A C 1
ATOM 1893 O O . ARG A 1 229 ? 3.706 5.493 -22.016 1.00 95.56 229 ARG A O 1
ATOM 1900 N N . ILE A 1 230 ? 1.942 5.584 -20.630 1.00 94.69 230 ILE A N 1
ATOM 1901 C CA . ILE A 1 230 ? 1.098 4.634 -21.358 1.00 94.69 230 ILE A CA 1
ATOM 1902 C C . ILE A 1 230 ? -0.000 5.341 -22.171 1.00 94.69 230 ILE A C 1
ATOM 1904 O O . ILE A 1 230 ? -0.537 6.375 -21.780 1.00 94.69 230 ILE A O 1
ATOM 1908 N N . GLU A 1 231 ? -0.340 4.768 -23.324 1.00 93.06 231 GLU A N 1
ATOM 1909 C CA . GLU A 1 231 ? -1.392 5.223 -24.241 1.00 93.06 231 GLU A CA 1
ATOM 1910 C C . GLU A 1 231 ? -2.209 4.010 -24.719 1.00 93.06 231 GLU A C 1
ATOM 1912 O O . GLU A 1 231 ? -1.708 2.884 -24.660 1.00 93.06 231 GLU A O 1
ATOM 1917 N N . PRO A 1 232 ? -3.423 4.197 -25.277 1.00 90.81 232 PRO A N 1
ATOM 1918 C CA . PRO A 1 232 ? -4.267 3.102 -25.756 1.00 90.81 232 PRO A CA 1
ATOM 1919 C C . PRO A 1 232 ? -3.590 2.118 -26.721 1.00 90.81 232 PRO A C 1
ATOM 1921 O O . PRO A 1 232 ? -3.957 0.948 -26.753 1.00 90.81 232 PRO A O 1
ATOM 1924 N N . GLN A 1 233 ? -2.604 2.553 -27.517 1.00 90.19 233 GLN A N 1
ATOM 1925 C CA . GLN A 1 233 ? -1.875 1.632 -28.399 1.00 90.19 233 GLN A CA 1
ATOM 1926 C C . GLN A 1 233 ? -0.877 0.718 -27.666 1.00 90.19 233 GLN A C 1
ATOM 1928 O O . GLN A 1 233 ? -0.462 -0.287 -28.243 1.00 90.19 233 GLN A O 1
ATOM 1933 N N . TYR A 1 234 ? -0.491 1.058 -26.432 1.00 91.88 234 TYR A N 1
ATOM 1934 C CA . TYR A 1 234 ? 0.533 0.352 -25.659 1.00 91.88 234 TYR A CA 1
ATOM 1935 C C . TYR A 1 234 ? -0.026 -0.735 -24.746 1.00 91.88 234 TYR A C 1
ATOM 1937 O O . TYR A 1 234 ? 0.727 -1.590 -24.295 1.00 91.88 234 TYR A O 1
ATOM 1945 N N . VAL A 1 235 ? -1.331 -0.726 -24.496 1.00 90.81 235 VAL A N 1
ATOM 1946 C CA . VAL A 1 235 ? -1.988 -1.582 -23.503 1.00 90.81 235 VAL A CA 1
ATOM 1947 C C . VAL A 1 235 ? -2.767 -2.722 -24.174 1.00 90.81 235 VAL A C 1
ATOM 1949 O O . VAL A 1 235 ? -3.174 -2.617 -25.339 1.00 90.81 235 VAL A O 1
ATOM 1952 N N . GLU A 1 236 ? -2.957 -3.833 -23.461 1.00 89.06 236 GLU A N 1
ATOM 1953 C CA . GLU A 1 236 ? -3.840 -4.935 -23.896 1.00 89.06 236 GLU A CA 1
ATOM 1954 C C . GLU A 1 236 ? -5.272 -4.808 -23.370 1.00 89.06 236 GLU A C 1
ATOM 1956 O O . GLU A 1 236 ? -6.207 -5.336 -23.970 1.00 89.06 236 GLU A O 1
ATOM 1961 N N . TYR A 1 237 ? -5.446 -4.057 -22.287 1.00 88.75 237 TYR A N 1
ATOM 1962 C CA . TYR A 1 237 ? -6.717 -3.780 -21.629 1.00 88.75 237 TYR A CA 1
ATOM 1963 C C . TYR A 1 237 ? -6.786 -2.295 -21.249 1.00 88.75 237 TYR A C 1
ATOM 1965 O O . TYR A 1 237 ? -5.830 -1.558 -21.474 1.00 88.75 237 TYR A O 1
ATOM 1973 N N . PHE A 1 238 ? -7.915 -1.827 -20.720 1.00 85.62 238 PHE A N 1
ATOM 1974 C CA . PHE A 1 238 ? -8.021 -0.465 -20.191 1.00 85.62 238 PHE A CA 1
ATOM 1975 C C . PHE A 1 238 ? -7.619 -0.466 -18.712 1.00 85.62 238 PHE A C 1
ATOM 1977 O O . PHE A 1 238 ? -8.431 -0.919 -17.903 1.00 85.62 238 PHE A O 1
ATOM 1984 N N . PRO A 1 239 ? -6.405 -0.005 -18.357 1.00 86.69 239 PRO A N 1
ATOM 1985 C CA . PRO A 1 239 ? -5.972 0.004 -16.971 1.00 86.69 239 PRO A CA 1
ATOM 1986 C C . PRO A 1 239 ? -6.734 1.029 -16.138 1.00 86.69 239 PRO A C 1
ATOM 1988 O O . PRO A 1 239 ? -7.059 2.120 -16.614 1.00 86.69 239 PRO A O 1
ATOM 1991 N N . SER A 1 240 ? -6.957 0.666 -14.882 1.00 91.12 240 SER A N 1
ATOM 1992 C CA . SER A 1 240 ? -7.447 1.535 -13.816 1.00 91.12 240 SER A CA 1
ATOM 1993 C C . SER A 1 240 ? -6.293 1.944 -12.903 1.00 91.12 240 SER A C 1
ATOM 1995 O O . SER A 1 240 ? -5.262 1.275 -12.845 1.00 91.12 240 SER A O 1
ATOM 1997 N N . GLU A 1 241 ? -6.453 3.047 -12.176 1.00 92.69 241 GLU A N 1
ATOM 1998 C CA . GLU A 1 241 ? -5.467 3.446 -11.171 1.00 92.69 241 GLU A CA 1
ATOM 1999 C C . GLU A 1 241 ? -5.306 2.361 -10.097 1.00 92.69 241 GLU A C 1
ATOM 2001 O O . GLU A 1 241 ? -6.279 1.764 -9.640 1.00 92.69 241 GLU A O 1
ATOM 2006 N N . GLY A 1 242 ? -4.063 2.096 -9.703 1.00 92.31 242 GLY A N 1
ATOM 2007 C CA . GLY A 1 242 ? -3.706 1.025 -8.778 1.00 92.31 242 GLY A CA 1
ATOM 2008 C C . GLY A 1 242 ? -3.665 -0.379 -9.392 1.00 92.31 242 GLY A C 1
ATOM 2009 O O . GLY A 1 242 ? -3.402 -1.334 -8.655 1.00 92.31 242 GLY A O 1
ATOM 2010 N N . ASP A 1 243 ? -3.911 -0.545 -10.698 1.00 94.38 243 ASP A N 1
ATOM 2011 C CA . ASP A 1 243 ? -3.669 -1.824 -11.377 1.00 94.38 243 ASP A CA 1
ATOM 2012 C C . ASP A 1 243 ? -2.170 -2.132 -11.394 1.00 94.38 243 ASP A C 1
ATOM 2014 O O . ASP A 1 243 ? -1.363 -1.285 -11.782 1.00 94.38 243 ASP A O 1
ATOM 2018 N N . VAL A 1 244 ? -1.807 -3.356 -10.998 1.00 96.62 244 VAL A N 1
ATOM 2019 C CA . VAL A 1 244 ? -0.420 -3.835 -11.006 1.00 96.62 244 VAL A CA 1
ATOM 2020 C C . VAL A 1 244 ? -0.099 -4.419 -12.378 1.00 96.62 244 VAL A C 1
ATOM 2022 O O . VAL A 1 244 ? -0.768 -5.340 -12.862 1.00 96.62 244 VAL A O 1
ATOM 2025 N N . VAL A 1 245 ? 0.928 -3.874 -13.020 1.00 96.06 245 VAL A N 1
ATOM 2026 C CA . VAL A 1 245 ? 1.259 -4.134 -14.420 1.00 96.06 245 VAL A CA 1
ATOM 2027 C C . VAL A 1 245 ? 2.701 -4.558 -14.612 1.00 96.06 245 VAL A C 1
ATOM 2029 O O . VAL A 1 245 ? 3.583 -4.183 -13.844 1.00 96.06 245 VAL A O 1
ATOM 2032 N N . ILE A 1 246 ? 2.925 -5.288 -15.702 1.00 95.19 246 ILE A N 1
ATOM 2033 C CA . ILE A 1 246 ? 4.247 -5.601 -16.236 1.00 95.19 246 ILE A CA 1
ATOM 2034 C C . ILE A 1 246 ? 4.373 -5.074 -17.667 1.00 95.19 246 ILE A C 1
ATOM 2036 O O . ILE A 1 246 ? 3.431 -5.149 -18.466 1.00 95.19 246 ILE A O 1
ATOM 2040 N N . LEU A 1 247 ? 5.537 -4.513 -17.991 1.00 94.56 247 LEU A N 1
ATOM 2041 C CA . LEU A 1 247 ? 5.842 -3.976 -19.315 1.00 94.56 247 LEU A CA 1
ATOM 2042 C C . LEU A 1 247 ? 7.346 -3.855 -19.550 1.00 94.56 247 LEU A C 1
ATOM 2044 O O . LEU A 1 247 ? 8.117 -3.772 -18.607 1.00 94.56 247 LEU A O 1
ATOM 2048 N N . LYS A 1 248 ? 7.769 -3.754 -20.810 1.00 94.75 248 LYS A N 1
ATOM 2049 C CA . LYS A 1 248 ? 9.121 -3.288 -21.153 1.00 94.75 248 LYS A CA 1
ATOM 2050 C C . LYS A 1 248 ? 9.071 -1.810 -21.492 1.00 94.75 248 LYS A C 1
ATOM 2052 O O . LYS A 1 248 ? 8.135 -1.382 -22.169 1.00 94.75 248 LYS A O 1
ATOM 2057 N N . ALA A 1 249 ? 10.060 -1.040 -21.058 1.00 94.19 249 ALA A N 1
ATOM 2058 C CA . ALA A 1 249 ? 10.125 0.388 -21.328 1.00 94.19 249 ALA A CA 1
ATOM 2059 C C . ALA A 1 249 ? 11.557 0.824 -21.643 1.00 94.19 249 ALA A C 1
ATOM 2061 O O . ALA A 1 249 ? 12.519 0.219 -21.182 1.00 94.19 249 ALA A O 1
ATOM 2062 N N . GLU A 1 250 ? 11.695 1.869 -22.453 1.00 93.94 250 GLU A N 1
ATOM 2063 C CA . GLU A 1 250 ? 12.994 2.404 -22.851 1.00 93.94 250 GLU A CA 1
ATOM 2064 C C . GLU A 1 250 ? 13.018 3.935 -22.813 1.00 93.94 250 GLU A C 1
ATOM 2066 O O . GLU A 1 250 ? 11.991 4.617 -22.939 1.00 93.94 250 GLU A O 1
ATOM 2071 N N . GLN A 1 251 ? 14.222 4.489 -22.667 1.00 94.81 251 GLN A N 1
ATOM 2072 C CA . GLN A 1 251 ? 14.441 5.921 -22.797 1.00 94.81 251 GLN A CA 1
ATOM 2073 C C . GLN A 1 251 ? 14.434 6.321 -24.272 1.00 94.81 251 GLN A C 1
ATOM 2075 O O . GLN A 1 251 ? 15.350 5.995 -25.023 1.00 94.81 251 GLN A O 1
ATOM 2080 N N . GLN A 1 252 ? 13.445 7.120 -24.663 1.00 93.31 252 GLN A N 1
ATOM 2081 C CA . GLN A 1 252 ? 13.423 7.758 -25.978 1.00 93.31 252 GLN A CA 1
ATOM 2082 C C . GLN A 1 252 ? 13.926 9.206 -25.912 1.00 93.31 252 GLN A C 1
ATOM 2084 O O . GLN A 1 252 ? 13.883 9.851 -24.859 1.00 93.31 252 GLN A O 1
ATOM 2089 N N . TYR A 1 253 ? 14.408 9.716 -27.045 1.00 93.69 253 TYR A N 1
ATOM 2090 C CA . TYR A 1 253 ? 15.022 11.038 -27.167 1.00 93.69 253 TYR A CA 1
ATOM 2091 C C . TYR A 1 253 ? 14.269 11.888 -28.189 1.00 93.69 253 TYR A C 1
ATOM 2093 O O . TYR A 1 253 ? 13.747 11.378 -29.185 1.00 93.69 253 TYR A O 1
ATOM 2101 N N . ASN A 1 254 ? 14.204 13.193 -27.943 1.00 91.31 254 ASN A N 1
ATOM 2102 C CA . ASN A 1 254 ? 13.634 14.144 -28.888 1.00 91.31 254 ASN A CA 1
ATOM 2103 C C . ASN A 1 254 ? 14.615 14.431 -30.049 1.00 91.31 254 ASN A C 1
ATOM 2105 O O . ASN A 1 254 ? 15.744 13.948 -30.078 1.00 91.31 254 ASN A O 1
ATOM 2109 N N . HIS A 1 255 ? 14.204 15.255 -31.018 1.00 91.62 255 HIS A N 1
ATOM 2110 C CA . HIS A 1 255 ? 15.047 15.620 -32.169 1.00 91.62 255 HIS A CA 1
ATOM 2111 C C . HIS A 1 255 ? 16.334 16.390 -31.819 1.00 91.62 255 HIS A C 1
ATOM 2113 O O . HIS A 1 255 ? 17.181 16.561 -32.693 1.00 91.62 255 HIS A O 1
ATOM 2119 N N . ASN A 1 256 ? 16.463 16.869 -30.581 1.00 93.00 256 ASN A N 1
ATOM 2120 C CA . ASN A 1 256 ? 17.640 17.564 -30.068 1.00 93.00 256 ASN A CA 1
ATOM 2121 C C . ASN A 1 256 ? 18.544 16.636 -29.228 1.00 93.00 256 ASN A C 1
ATOM 2123 O O . ASN A 1 256 ? 19.411 17.140 -28.520 1.00 93.00 256 ASN A O 1
ATOM 2127 N N . ASP A 1 257 ? 18.328 15.315 -29.275 1.00 92.00 257 ASP A N 1
ATOM 2128 C CA . ASP A 1 257 ? 19.004 14.305 -28.447 1.00 92.00 257 ASP A CA 1
ATOM 2129 C C . ASP A 1 257 ? 18.793 14.490 -26.929 1.00 92.00 257 ASP A C 1
ATOM 2131 O O . ASP A 1 257 ? 19.556 13.976 -26.109 1.00 92.00 257 ASP A O 1
ATOM 2135 N N . GLU A 1 258 ? 17.735 15.195 -26.517 1.00 92.62 258 GLU A N 1
ATOM 2136 C CA . GLU A 1 258 ? 17.367 15.318 -25.104 1.00 92.62 258 GLU A CA 1
ATOM 2137 C C . GLU A 1 258 ? 16.403 14.186 -24.718 1.00 92.62 258 GLU A C 1
ATOM 2139 O O . GLU A 1 258 ? 15.450 13.907 -25.460 1.00 92.62 258 GLU A O 1
ATOM 2144 N N . PRO A 1 259 ? 16.608 13.522 -23.567 1.00 93.38 259 PRO A N 1
ATOM 2145 C CA . PRO A 1 259 ? 15.740 12.434 -23.140 1.00 93.38 259 PRO A CA 1
ATOM 2146 C C . PRO A 1 259 ? 14.346 12.964 -22.794 1.00 93.38 259 PRO A C 1
ATOM 2148 O O . PRO A 1 259 ? 14.210 13.985 -22.116 1.00 93.38 259 PRO A O 1
ATOM 2151 N N . PHE A 1 260 ? 13.298 12.240 -23.191 1.00 91.62 260 PHE A N 1
ATOM 2152 C C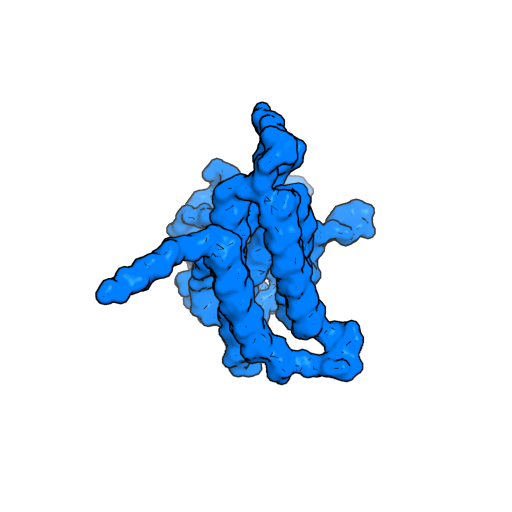A . PHE A 1 260 ? 11.953 12.526 -22.696 1.00 91.62 260 PHE A CA 1
ATOM 2153 C C . PHE A 1 260 ? 11.876 12.398 -21.167 1.00 91.62 260 PHE A C 1
ATOM 2155 O O . PHE A 1 260 ? 12.650 11.670 -20.529 1.00 91.62 260 PHE A O 1
ATOM 2162 N N . SER A 1 261 ? 10.910 13.110 -20.583 1.00 90.62 261 SER A N 1
ATOM 2163 C CA . SER A 1 261 ? 10.647 13.113 -19.140 1.00 90.62 261 SER A CA 1
ATOM 2164 C C . SER A 1 261 ? 10.121 11.777 -18.612 1.00 90.62 261 SER A C 1
ATOM 2166 O O . SER A 1 261 ? 10.221 11.531 -17.418 1.00 90.62 261 SER A O 1
ATOM 2168 N N . SER A 1 262 ? 9.595 10.925 -19.491 1.00 93.81 262 SER A N 1
ATOM 2169 C CA . SER A 1 262 ? 9.057 9.600 -19.177 1.00 93.81 262 SER A CA 1
ATOM 2170 C C . SER A 1 262 ? 9.687 8.535 -20.070 1.00 93.81 262 SER A C 1
ATOM 2172 O O . SER A 1 262 ? 10.175 8.831 -21.169 1.00 93.81 262 SER A O 1
ATOM 2174 N N . LEU A 1 263 ? 9.669 7.294 -19.590 1.00 94.88 263 LEU A N 1
ATOM 2175 C CA . LEU A 1 263 ? 10.000 6.121 -20.391 1.00 94.88 263 LEU A CA 1
ATOM 2176 C C . LEU A 1 263 ? 8.839 5.788 -21.336 1.00 94.88 263 LEU A C 1
ATOM 2178 O O . LEU A 1 263 ? 7.677 6.108 -21.063 1.00 94.88 263 LEU A O 1
ATOM 2182 N N . THR A 1 264 ? 9.158 5.140 -22.454 1.00 93.81 264 THR A N 1
ATOM 2183 C CA . THR A 1 264 ? 8.174 4.733 -23.466 1.00 93.81 264 THR A CA 1
ATOM 2184 C C . THR A 1 264 ? 8.060 3.210 -23.513 1.00 93.81 264 THR A C 1
ATOM 2186 O O . THR A 1 264 ? 9.092 2.549 -23.628 1.00 93.81 264 THR A O 1
ATOM 2189 N N . PRO A 1 265 ? 6.843 2.634 -23.450 1.00 93.81 265 PRO A N 1
ATOM 2190 C CA . PRO A 1 265 ? 6.651 1.195 -23.582 1.00 93.81 265 PRO A CA 1
ATOM 2191 C C . PRO A 1 265 ? 7.159 0.640 -24.919 1.00 93.81 265 PRO A C 1
ATOM 2193 O O . PRO A 1 265 ? 6.862 1.183 -25.986 1.00 93.81 265 PRO A O 1
ATOM 2196 N N . VAL A 1 266 ? 7.854 -0.495 -24.868 1.00 92.50 266 VAL A N 1
ATOM 2197 C CA . VAL A 1 266 ? 8.295 -1.248 -26.049 1.00 92.50 266 VAL A CA 1
ATOM 2198 C C . VAL A 1 266 ? 7.202 -2.246 -26.424 1.00 92.50 266 VAL A C 1
ATOM 2200 O O . VAL A 1 266 ? 7.023 -3.246 -25.745 1.00 92.50 266 VAL A O 1
ATOM 2203 N N . ILE A 1 267 ? 6.471 -2.003 -27.516 1.00 88.81 267 ILE A N 1
ATOM 2204 C CA . ILE A 1 267 ? 5.311 -2.830 -27.920 1.00 88.81 267 ILE A CA 1
ATOM 2205 C C . ILE A 1 267 ? 5.614 -3.931 -28.943 1.00 88.81 267 ILE A C 1
ATOM 2207 O O . ILE A 1 267 ? 4.714 -4.668 -29.360 1.00 88.81 267 ILE A O 1
ATOM 2211 N N . GLU A 1 268 ? 6.861 -4.039 -29.391 1.00 82.75 268 GLU A N 1
ATOM 2212 C CA . GLU A 1 268 ? 7.270 -5.082 -30.331 1.00 82.75 268 GLU A CA 1
ATOM 2213 C C . GLU A 1 268 ? 7.141 -6.476 -29.701 1.00 82.75 268 GLU A C 1
ATOM 2215 O O . GLU A 1 268 ? 7.177 -6.628 -28.483 1.00 82.75 268 GLU A O 1
ATOM 2220 N N . ASN A 1 269 ? 6.972 -7.511 -30.529 1.00 78.25 269 ASN A N 1
ATOM 2221 C CA . ASN A 1 269 ? 6.869 -8.909 -30.081 1.00 78.25 269 ASN A CA 1
ATOM 2222 C C . ASN A 1 269 ? 5.773 -9.177 -29.032 1.00 78.25 269 ASN A C 1
ATOM 2224 O O . ASN A 1 269 ? 5.897 -10.100 -28.234 1.00 78.25 269 ASN A O 1
ATOM 2228 N N . ASN A 1 270 ? 4.678 -8.409 -29.073 1.00 76.62 270 ASN A N 1
ATOM 2229 C CA . ASN A 1 270 ? 3.564 -8.519 -28.129 1.00 76.62 270 ASN A CA 1
ATOM 2230 C C . ASN A 1 270 ? 3.948 -8.130 -26.685 1.00 76.62 270 ASN A C 1
ATOM 2232 O O . ASN A 1 270 ? 3.360 -8.641 -25.744 1.00 76.62 270 ASN A O 1
ATOM 2236 N N . ASN A 1 271 ? 4.902 -7.216 -26.486 1.00 83.50 271 ASN A N 1
ATOM 2237 C CA . ASN A 1 271 ? 5.296 -6.702 -25.163 1.00 83.50 271 ASN A CA 1
ATOM 2238 C C . ASN A 1 271 ? 4.403 -5.541 -24.677 1.00 83.50 271 ASN A C 1
ATOM 2240 O O . ASN A 1 271 ? 4.865 -4.593 -24.045 1.00 83.50 271 ASN A O 1
ATOM 2244 N N . ARG A 1 272 ? 3.111 -5.580 -25.014 1.00 89.12 272 ARG A N 1
ATOM 2245 C CA . ARG A 1 272 ? 2.151 -4.580 -24.534 1.00 89.12 272 ARG A CA 1
ATOM 2246 C C . ARG A 1 272 ? 2.015 -4.658 -23.014 1.00 89.12 272 ARG A C 1
ATOM 2248 O O . ARG A 1 272 ? 2.280 -5.695 -22.417 1.00 89.12 272 ARG A O 1
ATOM 2255 N N . VAL A 1 273 ? 1.562 -3.565 -22.408 1.00 89.75 273 VAL A N 1
ATOM 2256 C CA . VAL A 1 273 ? 1.289 -3.505 -20.969 1.00 89.75 273 VAL A CA 1
ATOM 2257 C C . VAL A 1 273 ? 0.161 -4.474 -20.621 1.00 89.75 273 VAL A C 1
ATOM 2259 O O . VAL A 1 273 ? -0.931 -4.392 -21.199 1.00 89.75 273 VAL A O 1
ATOM 2262 N N . ARG A 1 274 ? 0.434 -5.366 -19.666 1.00 93.12 274 ARG A N 1
ATOM 2263 C CA . ARG A 1 274 ? -0.486 -6.394 -19.157 1.00 93.12 274 ARG A CA 1
ATOM 2264 C C . ARG A 1 274 ? -0.620 -6.300 -17.648 1.00 93.12 274 ARG A C 1
ATOM 2266 O O . ARG A 1 274 ? 0.258 -5.743 -16.992 1.00 93.12 274 ARG A O 1
ATOM 2273 N N . LYS A 1 275 ? -1.688 -6.882 -17.100 1.00 92.69 275 LYS A N 1
ATOM 2274 C CA . LYS A 1 275 ? -1.740 -7.191 -15.669 1.00 92.69 275 LYS A CA 1
ATOM 2275 C C . LYS A 1 275 ? -0.618 -8.172 -15.333 1.00 92.69 275 LYS A C 1
ATOM 2277 O O . LYS A 1 275 ? -0.377 -9.100 -16.103 1.00 92.69 275 LYS A O 1
ATOM 2282 N N . PHE A 1 276 ? 0.048 -7.974 -14.198 1.00 92.00 276 PHE A N 1
ATOM 2283 C CA . PHE A 1 276 ? 1.151 -8.842 -13.770 1.00 92.00 276 PHE A CA 1
ATOM 2284 C C . PHE A 1 276 ? 0.731 -10.323 -13.720 1.00 92.00 276 PHE A C 1
ATOM 2286 O O . PHE A 1 276 ? 1.360 -11.168 -14.344 1.00 92.00 276 PHE A O 1
ATOM 2293 N N . VAL A 1 277 ? -0.409 -10.619 -13.100 1.00 89.88 277 VAL A N 1
ATOM 2294 C CA . VAL A 1 277 ? -0.913 -11.991 -12.888 1.00 89.88 277 VAL A CA 1
ATOM 2295 C C . VAL A 1 277 ? -1.349 -12.720 -14.164 1.00 89.88 277 VAL A C 1
ATOM 2297 O O . VAL A 1 277 ? -1.540 -13.931 -14.168 1.00 89.88 277 VAL A O 1
ATOM 2300 N N . GLU A 1 278 ? -1.542 -11.987 -15.262 1.00 85.38 278 GLU A N 1
ATOM 2301 C CA . GLU A 1 278 ? -1.876 -12.556 -16.574 1.00 85.38 278 GLU A CA 1
ATOM 2302 C C . GLU A 1 278 ? -0.622 -12.805 -17.425 1.00 85.38 278 GLU A C 1
ATOM 2304 O O . GLU A 1 278 ? -0.707 -13.332 -18.539 1.00 85.38 278 GLU A O 1
ATOM 2309 N N . SER A 1 279 ? 0.549 -12.404 -16.928 1.00 74.88 279 SER A N 1
ATOM 2310 C CA . SER A 1 279 ? 1.815 -12.612 -17.609 1.00 74.88 279 SER A CA 1
ATOM 2311 C C . SER A 1 279 ? 2.422 -13.954 -17.213 1.00 74.88 279 SER A C 1
ATOM 2313 O O . SER A 1 279 ? 2.525 -14.299 -16.044 1.00 74.88 279 SER A O 1
ATOM 2315 N N . SER A 1 280 ? 2.818 -14.739 -18.211 1.00 63.34 280 SER A N 1
ATOM 2316 C CA . SER A 1 280 ? 3.655 -15.915 -17.996 1.00 63.34 280 SER A CA 1
ATOM 2317 C C . SER A 1 280 ? 5.110 -15.454 -17.993 1.00 63.34 280 SER A C 1
ATOM 2319 O O . SER A 1 280 ? 5.689 -15.295 -19.075 1.00 63.34 280 SER A O 1
ATOM 2321 N N . ILE A 1 281 ? 5.625 -15.153 -16.799 1.00 63.97 281 ILE A N 1
ATOM 2322 C CA . ILE A 1 281 ? 7.036 -14.831 -16.531 1.00 63.97 281 ILE A CA 1
ATOM 2323 C C . ILE A 1 281 ? 7.810 -16.133 -16.332 1.00 63.97 281 ILE A C 1
ATOM 2325 O O . ILE A 1 281 ? 7.270 -17.043 -15.664 1.00 63.97 281 ILE A O 1
#

Sequence (281 aa):
MSQSSAPPTNEEMIEEQIEKCFDLLADIIEPRIDVESDDDVYQKIDEYFGWVEQSTRDSFQDRFNTAQLYNYLRYVFLGLADEQGYRDKLQREVGGEIRNEDNVVNAYRWFKTYSTVLLDEEIEISYTFALENLNEYREDEIAHPKELPSPDQQADPVLLSSLLLIWNALEGVIRTWGRILDLDEDTYEERRRLLDDDHDFHIGFVDHVEGRVGYVTSFQEGEAGKSIRIEPQYVEYFPSEGDVVILKAEQQYNHNDEPFSSLTPVIENNNRVRKFVESSI

Foldseek 3Di:
DDPPDDPDDLVRLLVVLLVVLVVLLCVQQVVPFDPVDPPTLSVQLVVLSVQLVVLLVVCQAPVLSLVVNQVSLLSNLCSLCVVVVQNCLQWADDPNDIDGVSGNLVSVLVLQLLLCLLVLHRQDQFLCVLSVCSVVCCVDPPVPDPDDDDPPDGNDPVSSVSSSSVSSSSSSSSVSSSVSVPDDPVSRVVSVCVLEPPDQKFKFWFADDDDFKTWTRTSHQRPHGAIEIDGPVQAPDDDDGSQIKMFGWAFDADPVRHTDRHTYTDCPPNRGIDRSSVDDD

Radius of gyration: 21.17 Å; Cα contacts (8 Å, |Δi|>4): 390; chains: 1; bounding box: 58×45×57 Å